Protein AF-A0A7W1CCL3-F1 (afdb_monomer_lite)

Structure (mmCIF, N/CA/C/O backbone):
data_AF-A0A7W1CCL3-F1
#
_entry.id   AF-A0A7W1CCL3-F1
#
loop_
_atom_site.group_PDB
_atom_site.id
_atom_site.type_symbol
_atom_site.label_atom_id
_atom_site.label_alt_id
_atom_site.label_comp_id
_atom_site.label_asym_id
_atom_site.label_entity_id
_atom_site.label_seq_id
_atom_site.pdbx_PDB_ins_code
_atom_site.Cartn_x
_atom_site.Cartn_y
_atom_site.Cartn_z
_atom_site.occupancy
_atom_site.B_iso_or_equiv
_atom_site.auth_seq_id
_atom_site.auth_comp_id
_atom_site.auth_asym_id
_atom_site.auth_atom_id
_atom_site.pdbx_PDB_model_num
ATOM 1 N N . MET A 1 1 ? -63.043 -1.359 -10.881 1.00 37.28 1 MET A N 1
ATOM 2 C CA . MET A 1 1 ? -63.733 -2.474 -10.196 1.00 37.28 1 MET A CA 1
ATOM 3 C C . MET A 1 1 ? -62.749 -3.119 -9.225 1.00 37.28 1 MET A C 1
ATOM 5 O O . MET A 1 1 ? -61.650 -3.437 -9.643 1.00 37.28 1 MET A O 1
ATOM 9 N N . LYS A 1 2 ? -63.152 -3.234 -7.949 1.00 34.62 2 LYS A N 1
ATOM 10 C CA . LYS A 1 2 ? -62.471 -3.857 -6.787 1.00 34.62 2 LYS A CA 1
ATOM 11 C C . LYS A 1 2 ? -61.182 -3.199 -6.246 1.00 34.62 2 LYS A C 1
ATOM 13 O O . LYS A 1 2 ? -60.066 -3.623 -6.506 1.00 34.62 2 LYS A O 1
ATOM 18 N N . ARG A 1 3 ? -61.408 -2.226 -5.349 1.00 31.94 3 ARG A N 1
ATOM 19 C CA . ARG A 1 3 ? -60.549 -1.902 -4.194 1.00 31.94 3 ARG A CA 1
ATOM 20 C C . ARG A 1 3 ? -60.333 -3.168 -3.361 1.00 31.94 3 ARG A C 1
ATOM 22 O O . ARG A 1 3 ? -61.308 -3.721 -2.850 1.00 31.94 3 ARG A O 1
ATOM 29 N N . ILE A 1 4 ? -59.086 -3.581 -3.183 1.00 38.88 4 ILE A N 1
ATOM 30 C CA . ILE A 1 4 ? -58.702 -4.544 -2.151 1.00 38.88 4 ILE A CA 1
ATOM 31 C C . ILE A 1 4 ? -58.443 -3.719 -0.887 1.00 38.88 4 ILE A C 1
ATOM 33 O O . ILE A 1 4 ? -57.576 -2.852 -0.865 1.00 38.88 4 ILE A O 1
ATOM 37 N N . LYS A 1 5 ? -59.293 -3.907 0.128 1.00 38.09 5 LYS A N 1
ATOM 38 C CA . LYS A 1 5 ? -59.116 -3.317 1.458 1.00 38.09 5 LYS A CA 1
ATOM 39 C C . LYS A 1 5 ? -58.066 -4.137 2.193 1.00 38.09 5 LYS A C 1
ATOM 41 O O . LYS A 1 5 ? -58.371 -5.232 2.662 1.00 38.09 5 LYS A O 1
ATOM 46 N N . GLU A 1 6 ? -56.869 -3.594 2.323 1.00 37.44 6 GLU A N 1
ATOM 47 C CA . GLU A 1 6 ? -55.887 -4.100 3.270 1.00 37.44 6 GLU A CA 1
ATOM 48 C C . GLU A 1 6 ? -56.315 -3.643 4.672 1.00 37.44 6 GLU A C 1
ATOM 50 O O . GLU A 1 6 ? -56.421 -2.451 4.965 1.00 37.44 6 GLU A O 1
ATOM 55 N N . LYS A 1 7 ? -56.729 -4.604 5.506 1.00 40.91 7 LYS A N 1
ATOM 56 C CA . LYS A 1 7 ? -57.109 -4.353 6.898 1.00 40.91 7 LYS A CA 1
ATOM 57 C C . LYS A 1 7 ? -55.832 -4.116 7.693 1.00 40.91 7 LYS A C 1
ATOM 59 O O . LYS A 1 7 ? -55.148 -5.064 8.062 1.00 40.91 7 LYS A O 1
ATOM 64 N N . ASP A 1 8 ? -55.585 -2.845 7.967 1.00 45.97 8 ASP A N 1
ATOM 65 C CA . ASP A 1 8 ? -54.625 -2.314 8.927 1.00 45.97 8 ASP A CA 1
ATOM 66 C C . ASP A 1 8 ? -54.863 -2.969 10.310 1.00 45.97 8 ASP A C 1
ATOM 68 O O . ASP A 1 8 ? -55.712 -2.540 11.094 1.00 45.97 8 ASP A O 1
ATOM 72 N N . LYS A 1 9 ? -54.186 -4.090 10.597 1.00 48.09 9 LYS A N 1
ATOM 73 C CA . LYS A 1 9 ? -54.175 -4.721 11.927 1.00 48.09 9 LYS A CA 1
ATOM 74 C C . LYS A 1 9 ? -53.006 -4.152 12.723 1.00 48.09 9 LYS A C 1
ATOM 76 O O . LYS A 1 9 ? -52.019 -4.837 12.975 1.00 48.09 9 LYS A O 1
ATOM 81 N N . ARG A 1 10 ? -53.130 -2.893 13.144 1.00 41.72 10 ARG A N 1
ATOM 82 C CA . ARG A 1 10 ? -52.271 -2.355 14.203 1.00 41.72 10 ARG A CA 1
ATOM 83 C C . ARG A 1 10 ? -52.668 -3.027 15.511 1.00 41.72 10 ARG A C 1
ATOM 85 O O . ARG A 1 10 ? -53.708 -2.719 16.088 1.00 41.72 10 ARG A O 1
ATOM 92 N N . PHE A 1 11 ? -51.854 -3.977 15.956 1.00 42.81 11 PHE A N 1
ATOM 93 C CA . PHE A 1 11 ? -51.881 -4.444 17.335 1.00 42.81 11 PHE A CA 1
ATOM 94 C C . PHE A 1 11 ? -51.421 -3.286 18.226 1.00 42.81 11 PHE A C 1
ATOM 96 O O . PHE A 1 11 ? -50.230 -3.011 18.339 1.00 42.81 11 PHE A O 1
ATOM 103 N N . PHE A 1 12 ? -52.369 -2.584 18.844 1.00 40.19 12 PHE A N 1
ATOM 104 C CA . PHE A 1 12 ? -52.070 -1.721 19.981 1.00 40.19 12 PHE A CA 1
ATOM 105 C C . PHE A 1 12 ? -51.872 -2.616 21.206 1.00 40.19 12 PHE A C 1
ATOM 107 O O . PHE A 1 12 ? -52.828 -2.981 21.886 1.00 40.19 12 PHE A O 1
ATOM 114 N N . LEU A 1 13 ? -50.623 -2.990 21.482 1.00 38.16 13 LEU A N 1
ATOM 115 C CA . LEU A 1 13 ? -50.237 -3.407 22.825 1.00 38.16 13 LEU A CA 1
ATOM 116 C C . LEU A 1 13 ? -50.252 -2.153 23.704 1.00 38.16 13 LEU A C 1
ATOM 118 O O . LEU A 1 13 ? -49.322 -1.350 23.686 1.00 38.16 13 LEU A O 1
ATOM 122 N N . SER A 1 14 ? -51.343 -1.967 24.446 1.00 44.38 14 SER A N 1
ATOM 123 C CA . SER A 1 14 ? -51.370 -1.047 25.580 1.00 44.38 14 SER A CA 1
ATOM 124 C C . SER A 1 14 ? -50.463 -1.630 26.664 1.00 44.38 14 SER A C 1
ATOM 126 O O . SER A 1 14 ? -50.876 -2.454 27.474 1.00 44.38 14 SER A O 1
ATOM 128 N N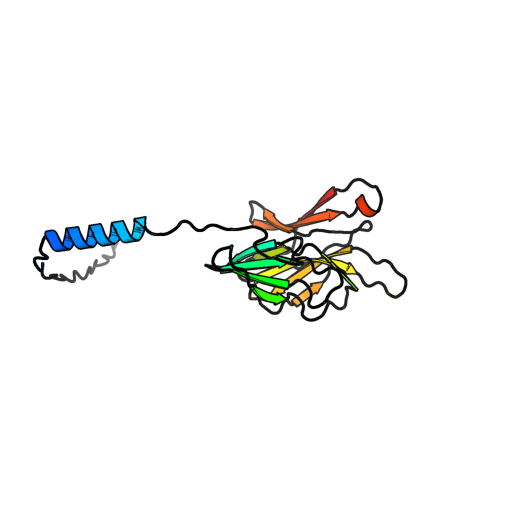 . LEU A 1 15 ? -49.188 -1.248 26.635 1.00 37.66 15 LEU A N 1
ATOM 129 C CA . LEU A 1 15 ? -48.314 -1.380 27.790 1.00 37.66 15 LEU A CA 1
ATOM 130 C C . LEU A 1 15 ? -48.668 -0.232 28.732 1.00 37.66 15 LEU A C 1
ATOM 132 O O . LEU A 1 15 ? -48.187 0.889 28.584 1.00 37.66 15 LEU A O 1
ATOM 136 N N . SER A 1 16 ? -49.549 -0.504 29.690 1.00 41.78 16 SER A N 1
ATOM 137 C CA . SER A 1 16 ? -49.697 0.328 30.879 1.00 41.78 16 SER A CA 1
ATOM 138 C C . SER A 1 16 ? -48.412 0.204 31.698 1.00 41.78 16 SER A C 1
ATOM 140 O O . SER A 1 16 ? -48.292 -0.664 32.561 1.00 41.78 16 SER A O 1
ATOM 142 N N . ILE A 1 17 ? -47.422 1.037 31.371 1.00 46.06 17 ILE A N 1
ATOM 143 C CA . ILE A 1 17 ? -46.217 1.203 32.179 1.00 46.06 17 ILE A CA 1
ATOM 144 C C . ILE A 1 17 ? -46.687 1.809 33.507 1.00 46.06 17 ILE A C 1
ATOM 146 O O . ILE A 1 17 ? -47.291 2.887 33.484 1.00 46.06 17 ILE A O 1
ATOM 150 N N . PRO A 1 18 ? -46.472 1.150 34.658 1.00 41.81 18 PRO A N 1
ATOM 151 C CA . PRO A 1 18 ? -46.771 1.774 35.933 1.00 41.81 18 PRO A CA 1
ATOM 152 C C . PRO A 1 18 ? -45.928 3.044 36.036 1.00 41.81 18 PRO A C 1
ATOM 154 O O . PRO A 1 18 ? -44.699 2.993 35.969 1.00 41.81 18 PRO A O 1
ATOM 157 N N . VAL A 1 19 ? -46.591 4.193 36.181 1.00 53.00 19 VAL A N 1
ATOM 158 C CA . VAL A 1 19 ? -45.934 5.436 36.584 1.00 53.00 19 VAL A CA 1
ATOM 159 C C . VAL A 1 19 ? -45.533 5.233 38.038 1.00 53.00 19 VAL A C 1
ATOM 161 O O . VAL A 1 19 ? -46.283 5.541 38.961 1.00 53.00 19 VAL A O 1
ATOM 164 N N . ILE A 1 20 ? -44.374 4.614 38.245 1.00 58.47 20 ILE A N 1
ATOM 165 C CA . ILE A 1 20 ? -43.735 4.590 39.552 1.00 58.47 20 ILE A CA 1
ATOM 166 C C . ILE A 1 20 ? -43.402 6.058 39.839 1.00 58.47 20 ILE A C 1
ATOM 168 O O . ILE A 1 20 ? -42.717 6.672 39.016 1.00 58.47 20 ILE A O 1
ATOM 172 N N . PRO A 1 21 ? -43.896 6.661 40.933 1.00 51.41 21 PRO A N 1
ATOM 173 C CA . PRO A 1 21 ? -43.522 8.016 41.300 1.00 51.41 21 PRO A CA 1
ATOM 174 C C . PRO A 1 21 ? -42.042 7.993 41.681 1.00 51.41 21 PRO A C 1
ATOM 176 O O . PRO A 1 21 ? -41.667 7.728 42.821 1.00 51.41 21 PRO A O 1
ATOM 179 N N . VAL A 1 22 ? -41.173 8.203 40.696 1.00 58.16 22 VAL A N 1
ATOM 180 C CA . VAL A 1 22 ? -39.753 8.397 40.946 1.00 58.16 22 VAL A CA 1
ATOM 181 C C . VAL A 1 22 ? -39.636 9.809 41.495 1.00 58.16 22 VAL A C 1
ATOM 183 O O . VAL A 1 22 ? -39.987 10.774 40.821 1.00 58.16 22 VAL A O 1
ATOM 186 N N . ASN A 1 23 ? -39.217 9.913 42.753 1.00 59.75 23 ASN A N 1
ATOM 187 C CA . ASN A 1 23 ? -39.057 11.178 43.457 1.00 59.75 23 ASN A CA 1
ATOM 188 C C . ASN A 1 23 ? -38.286 12.166 42.559 1.00 59.75 23 ASN A C 1
ATOM 190 O O . ASN A 1 23 ? -37.207 11.823 42.074 1.00 59.75 23 ASN A O 1
ATOM 194 N N . SER A 1 24 ? -38.831 13.359 42.301 1.00 59.44 24 SER A N 1
ATOM 195 C CA . SER A 1 24 ? -38.296 14.325 41.322 1.00 59.44 24 SER A CA 1
ATOM 196 C C . SER A 1 24 ? -36.817 14.647 41.569 1.00 59.44 24 SER A C 1
ATOM 198 O O . SER A 1 24 ? -36.043 14.853 40.636 1.00 59.44 24 SER A O 1
ATOM 200 N N . SER A 1 25 ? -36.403 14.592 42.835 1.00 63.09 25 SER A N 1
ATOM 201 C CA . SER A 1 25 ? -35.016 14.739 43.273 1.00 63.09 25 SER A CA 1
ATOM 202 C C . SER A 1 25 ? -34.095 13.620 42.770 1.00 63.09 25 SER A C 1
ATOM 204 O O . SER A 1 25 ? -32.957 13.895 42.416 1.00 63.09 25 SER A O 1
ATOM 206 N N . ILE A 1 26 ? -34.564 12.372 42.677 1.00 65.75 26 ILE A N 1
ATOM 207 C CA . ILE A 1 26 ? -33.783 11.236 42.151 1.00 65.75 26 ILE A CA 1
ATOM 208 C C . ILE A 1 26 ? -33.563 11.401 40.644 1.00 65.75 26 ILE A C 1
ATOM 210 O O . ILE A 1 26 ? -32.458 11.174 40.163 1.00 65.75 26 ILE A O 1
ATOM 214 N N . PHE A 1 27 ? -34.575 11.869 39.905 1.00 67.06 27 PHE A N 1
ATOM 215 C CA . PHE A 1 27 ? -34.440 12.161 38.473 1.00 67.06 27 PHE A CA 1
ATOM 216 C C . PHE A 1 27 ? -33.396 13.248 38.206 1.00 67.06 27 PHE A C 1
ATOM 218 O O . PHE A 1 27 ? -32.549 13.083 37.328 1.00 67.06 27 PHE A O 1
ATOM 225 N N . ILE A 1 28 ? -33.427 14.326 38.994 1.00 71.75 28 ILE A N 1
ATOM 226 C CA . ILE A 1 28 ? -32.466 15.430 38.903 1.00 71.75 28 ILE A CA 1
ATOM 227 C C . ILE A 1 28 ? -31.060 14.956 39.286 1.00 71.75 28 ILE A C 1
ATOM 229 O O . ILE A 1 28 ? -30.112 15.258 38.571 1.00 71.75 28 ILE A O 1
ATOM 233 N N . ILE A 1 29 ? -30.913 14.164 40.353 1.00 74.44 29 ILE A N 1
ATOM 234 C CA . ILE A 1 29 ? -29.612 13.622 40.774 1.00 74.44 29 ILE A CA 1
ATOM 235 C C . ILE A 1 29 ? -29.024 12.709 39.695 1.00 74.44 29 ILE A C 1
ATOM 237 O O . ILE A 1 29 ? -27.846 12.844 39.388 1.00 74.44 29 ILE A O 1
ATOM 241 N N . VAL A 1 30 ? -29.826 11.833 39.081 1.00 73.75 30 VAL A N 1
ATOM 242 C CA . VAL A 1 30 ? -29.378 10.950 37.990 1.00 73.75 30 VAL A CA 1
ATOM 243 C C . VAL A 1 30 ? -28.982 11.754 36.748 1.00 73.75 30 VAL A C 1
ATOM 245 O O . VAL A 1 30 ? -27.955 11.461 36.143 1.00 73.75 30 VAL A O 1
ATOM 248 N N . HIS A 1 31 ? -29.734 12.802 36.396 1.00 71.25 31 HIS A N 1
ATOM 249 C CA . HIS A 1 31 ? -29.384 13.686 35.277 1.00 71.25 31 HIS A CA 1
ATOM 250 C C . HIS A 1 31 ? -28.115 14.498 35.554 1.00 71.25 31 HIS A C 1
ATOM 252 O O . HIS A 1 31 ? -27.265 14.605 34.677 1.00 71.25 31 HIS A O 1
ATOM 258 N N . ILE A 1 32 ? -27.943 15.022 36.770 1.00 75.25 32 ILE A N 1
ATOM 259 C CA . ILE A 1 32 ? -26.719 15.720 37.181 1.00 75.25 32 ILE A CA 1
ATOM 260 C C . ILE A 1 32 ? -25.529 14.753 37.178 1.00 75.25 32 ILE A C 1
ATOM 262 O O . ILE A 1 32 ? -24.465 15.113 36.686 1.00 75.25 32 ILE A O 1
ATOM 266 N N . TRP A 1 33 ? -25.703 13.514 37.646 1.00 72.75 33 TRP A N 1
ATOM 267 C CA . TRP A 1 33 ? -24.664 12.481 37.590 1.00 72.75 33 TRP A CA 1
ATOM 268 C C . TRP A 1 33 ? -24.273 12.114 36.153 1.00 72.75 33 TRP A C 1
ATOM 270 O O . TRP A 1 33 ? -23.087 12.018 35.855 1.00 72.75 33 TRP A O 1
ATOM 280 N N . LEU A 1 34 ? -25.245 11.960 35.249 1.00 70.81 34 LEU A N 1
ATOM 281 C CA . LEU A 1 34 ? -24.998 11.716 33.823 1.00 70.81 34 LEU A CA 1
ATOM 282 C C . LEU A 1 34 ? -24.292 12.903 33.151 1.00 70.81 34 LEU A C 1
ATOM 284 O O . LEU A 1 34 ? -23.347 12.698 32.396 1.00 70.81 34 LEU A O 1
ATOM 288 N N . ILE A 1 35 ? -24.686 14.140 33.464 1.00 72.44 35 ILE A N 1
ATOM 289 C CA . ILE A 1 35 ? -24.024 15.353 32.959 1.00 72.44 35 ILE A CA 1
ATOM 290 C C . ILE A 1 35 ? -22.582 15.444 33.484 1.00 72.44 35 ILE A C 1
ATOM 292 O O . ILE A 1 35 ? -21.668 15.718 32.711 1.00 72.44 35 ILE A O 1
ATOM 296 N N . LEU A 1 36 ? -22.344 15.157 34.766 1.00 66.19 36 LEU A N 1
ATOM 297 C CA . LEU A 1 36 ? -21.000 15.149 35.355 1.00 66.19 36 LEU A CA 1
ATOM 298 C C . LEU A 1 36 ? -20.113 14.012 34.817 1.00 66.19 36 LEU A C 1
ATOM 300 O O . LEU A 1 36 ? -18.898 14.188 34.741 1.00 66.19 36 LEU A O 1
ATOM 304 N N . LEU A 1 37 ? -20.697 12.878 34.415 1.00 62.41 37 LEU A N 1
ATOM 305 C CA . LEU A 1 37 ? -20.003 11.797 33.700 1.00 62.41 37 LEU A CA 1
ATOM 306 C C . LEU A 1 37 ? -19.565 12.235 32.295 1.00 62.41 37 LEU A C 1
ATOM 308 O O . LEU A 1 37 ? -18.439 11.960 31.891 1.00 62.41 37 LEU A O 1
ATOM 312 N N . VAL A 1 38 ? -20.421 12.961 31.570 1.00 63.47 38 VAL A N 1
ATOM 313 C CA . VAL A 1 38 ? -20.104 13.481 30.228 1.00 63.47 38 VAL A CA 1
ATOM 314 C C . VAL A 1 38 ? -19.053 14.597 30.286 1.00 63.47 38 VAL A C 1
ATOM 316 O O . VAL A 1 38 ? -18.154 14.631 29.450 1.00 63.47 38 VAL A O 1
ATOM 319 N N . LEU A 1 39 ? -19.102 15.475 31.294 1.00 63.00 39 LEU A N 1
ATOM 320 C CA . LEU A 1 39 ? -18.151 16.587 31.451 1.00 63.00 39 LEU A CA 1
ATOM 321 C C . LEU A 1 39 ? -16.750 16.157 31.927 1.00 63.00 39 LEU A C 1
ATOM 323 O O . LEU A 1 39 ? -15.810 16.935 31.794 1.00 63.00 39 LEU A O 1
ATOM 327 N N . ASN A 1 40 ? -16.594 14.939 32.459 1.00 61.28 40 ASN A N 1
ATOM 328 C CA . ASN A 1 40 ? -15.319 14.397 32.950 1.00 61.28 40 ASN A CA 1
ATOM 329 C C . ASN A 1 40 ? -14.636 13.423 31.979 1.00 61.28 40 ASN A C 1
ATOM 331 O O . ASN A 1 40 ? -13.761 12.669 32.398 1.00 61.28 40 ASN A O 1
ATOM 335 N N . SER A 1 41 ? -15.003 13.406 30.696 1.00 62.72 41 SER A N 1
ATOM 336 C CA . SER A 1 41 ? -14.236 12.643 29.705 1.00 62.72 41 SER A CA 1
ATOM 337 C C . SER A 1 41 ? -12.993 13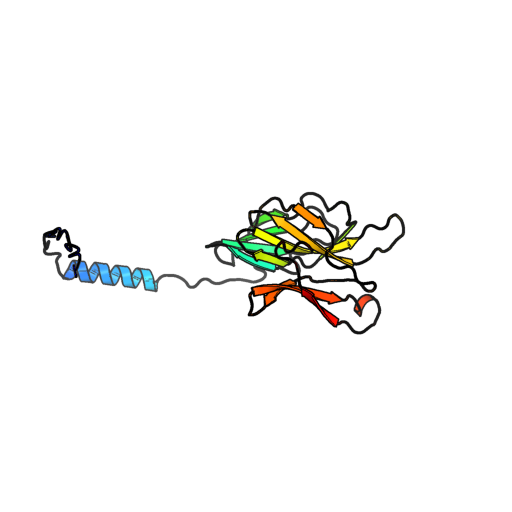.448 29.306 1.00 62.72 41 SER A C 1
ATOM 339 O O . SER A 1 41 ? -13.145 14.439 28.588 1.00 62.72 41 SER A O 1
ATOM 341 N N . PRO A 1 42 ? -11.770 13.100 29.764 1.00 72.06 42 PRO A N 1
ATOM 342 C CA . PRO A 1 42 ? -10.569 13.764 29.276 1.00 72.06 42 PRO A CA 1
ATOM 343 C C . PRO A 1 42 ? -10.502 13.685 27.749 1.00 72.06 42 PRO A C 1
ATOM 345 O O . PRO A 1 42 ? -10.663 12.614 27.163 1.00 72.06 42 PRO A O 1
ATOM 348 N N . ALA A 1 43 ? -10.269 14.833 27.108 1.00 81.06 43 ALA A N 1
ATOM 349 C CA . ALA A 1 43 ? -9.993 14.882 25.681 1.00 81.06 43 ALA A CA 1
ATOM 350 C C . ALA A 1 43 ? -8.769 14.009 25.377 1.00 81.06 43 ALA A C 1
ATOM 352 O O . ALA A 1 43 ? -7.764 14.073 26.089 1.00 81.06 43 ALA A O 1
ATOM 353 N N . GLN A 1 44 ? -8.853 13.192 24.329 1.00 88.12 44 GLN A N 1
ATOM 354 C CA . GLN A 1 44 ? -7.732 12.363 23.920 1.00 88.12 44 GLN A CA 1
ATOM 355 C C . GLN A 1 44 ? -6.581 13.251 23.427 1.00 88.12 44 GLN A C 1
ATOM 357 O O . GLN A 1 44 ? -6.763 14.088 22.543 1.00 88.12 44 GLN A O 1
ATOM 362 N N . THR A 1 45 ? -5.395 13.066 24.001 1.00 94.56 45 THR A N 1
ATOM 363 C CA . THR A 1 45 ? -4.162 13.760 23.611 1.00 94.56 45 THR A CA 1
ATOM 364 C C . THR A 1 45 ? -3.144 12.762 23.059 1.00 94.56 45 THR A C 1
ATOM 366 O O . THR A 1 45 ? -3.281 11.553 23.248 1.00 94.56 45 THR A O 1
ATOM 369 N N . TYR A 1 46 ? -2.130 13.256 22.348 1.00 95.75 46 TYR A N 1
ATOM 370 C CA . TYR A 1 46 ? -1.090 12.430 21.733 1.00 95.75 46 TYR A CA 1
ATOM 371 C C . TYR A 1 46 ? 0.280 13.107 21.806 1.00 95.75 46 TYR A C 1
ATOM 373 O O . TYR A 1 46 ? 0.374 14.328 21.936 1.00 95.75 46 TYR A O 1
ATOM 381 N N . THR A 1 47 ? 1.337 12.307 21.665 1.00 96.50 47 THR A N 1
ATOM 382 C CA . THR A 1 47 ? 2.723 12.775 21.546 1.00 96.50 47 THR A CA 1
ATOM 383 C C . THR A 1 47 ? 3.367 12.080 20.358 1.00 96.50 47 THR A C 1
ATOM 385 O O . THR A 1 47 ? 3.276 10.862 20.235 1.00 96.50 47 THR A O 1
ATOM 388 N N . ASN A 1 48 ? 4.017 12.849 19.483 1.00 96.75 48 ASN A N 1
ATOM 389 C CA . ASN A 1 48 ? 4.714 12.298 18.325 1.00 96.75 48 ASN A CA 1
ATOM 390 C C . ASN A 1 48 ? 6.158 11.865 18.646 1.00 96.75 48 ASN A C 1
ATOM 392 O O . ASN A 1 48 ? 6.805 12.503 19.481 1.00 96.75 48 ASN A O 1
ATOM 396 N N . PRO A 1 49 ? 6.685 10.855 17.923 1.00 96.69 49 PRO A N 1
ATOM 397 C CA . PRO A 1 49 ? 5.966 10.020 16.949 1.00 96.69 49 PRO A CA 1
ATOM 398 C C . PRO A 1 49 ? 5.020 9.014 17.635 1.00 96.69 49 PRO A C 1
ATOM 400 O O . PRO A 1 49 ? 5.414 8.358 18.595 1.00 96.69 49 PRO A O 1
ATOM 403 N N . VAL A 1 50 ? 3.783 8.876 17.131 1.00 97.31 50 VAL A N 1
ATOM 404 C CA . VAL A 1 50 ? 2.783 7.922 17.676 1.00 97.31 50 VAL A CA 1
ATOM 405 C C . VAL A 1 50 ? 3.102 6.457 17.353 1.00 97.31 50 VAL A C 1
ATOM 407 O O . VAL A 1 50 ? 2.676 5.552 18.066 1.00 97.31 50 VAL A O 1
ATOM 410 N N . ILE A 1 51 ? 3.895 6.221 16.307 1.00 97.31 51 ILE A N 1
ATOM 411 C CA . ILE A 1 51 ? 4.535 4.937 16.012 1.00 97.31 51 ILE A CA 1
ATOM 412 C C . ILE A 1 51 ? 6.040 5.198 16.022 1.00 97.31 51 ILE A C 1
ATOM 414 O O . ILE A 1 51 ? 6.567 5.856 15.129 1.00 97.31 51 ILE A O 1
ATOM 418 N N . ALA A 1 52 ? 6.728 4.753 17.071 1.00 92.94 52 ALA A N 1
ATOM 419 C CA . ALA A 1 52 ? 8.169 4.943 17.201 1.00 92.94 52 ALA A CA 1
ATOM 420 C C . ALA A 1 52 ? 8.959 3.894 16.396 1.00 92.94 52 ALA A C 1
ATOM 422 O O . ALA A 1 52 ? 8.502 2.767 16.214 1.00 92.94 52 ALA A O 1
ATOM 423 N N . GLY A 1 53 ? 10.185 4.245 15.995 1.00 91.19 53 GLY A N 1
ATOM 424 C CA . GLY A 1 53 ? 11.087 3.360 15.251 1.00 91.19 53 GLY A CA 1
ATOM 425 C C . GLY A 1 53 ? 11.019 3.560 13.736 1.00 91.19 53 GLY A C 1
ATOM 426 O O . GLY A 1 53 ? 10.689 4.646 13.263 1.00 91.19 53 GLY A O 1
ATOM 427 N N . ASP A 1 54 ? 11.381 2.518 12.987 1.00 92.75 54 ASP A N 1
ATOM 428 C CA . ASP A 1 54 ? 11.392 2.520 11.521 1.00 92.75 54 ASP A CA 1
ATOM 429 C C . ASP A 1 54 ? 9.982 2.233 10.980 1.00 92.75 54 ASP A C 1
ATOM 431 O O . ASP A 1 54 ? 9.593 1.082 10.779 1.00 92.75 54 ASP A O 1
ATOM 435 N N . PHE A 1 55 ? 9.188 3.298 10.824 1.00 96.81 55 PHE A N 1
ATOM 436 C CA . PHE A 1 55 ? 7.844 3.252 10.236 1.00 96.81 55 PHE A CA 1
ATOM 437 C C . PHE A 1 55 ? 7.636 4.388 9.205 1.00 96.81 55 PHE A C 1
ATOM 439 O O . PHE A 1 55 ? 6.797 5.269 9.415 1.00 96.81 55 PHE A O 1
ATOM 446 N N . PRO A 1 56 ? 8.442 4.441 8.124 1.00 97.44 56 PRO A N 1
ATOM 447 C CA . PRO A 1 56 ? 8.339 5.489 7.116 1.00 97.44 56 PRO A CA 1
ATOM 448 C C . PRO A 1 56 ? 7.166 5.258 6.162 1.00 97.44 56 PRO A C 1
ATOM 450 O O . PRO A 1 56 ? 6.727 4.127 5.956 1.00 97.44 56 PRO A O 1
ATOM 453 N N . ASP A 1 57 ? 6.695 6.344 5.554 1.00 97.94 57 ASP A N 1
ATOM 454 C CA . ASP A 1 57 ? 5.592 6.349 4.586 1.00 97.94 57 ASP A CA 1
ATOM 455 C C . ASP A 1 57 ? 4.326 5.635 5.109 1.00 97.94 57 ASP A C 1
ATOM 457 O O . ASP A 1 57 ? 3.846 4.693 4.476 1.00 97.94 57 ASP A O 1
ATOM 461 N N . PRO A 1 58 ? 3.796 6.023 6.291 1.00 97.56 58 PRO A N 1
ATOM 462 C CA . PRO A 1 58 ? 2.628 5.364 6.854 1.00 97.56 58 PRO A CA 1
ATOM 463 C C . PRO A 1 58 ? 1.386 5.616 5.991 1.00 97.56 58 PRO A C 1
ATOM 465 O O . PRO A 1 58 ? 0.904 6.746 5.913 1.00 97.56 58 PRO A O 1
ATOM 468 N N . SER A 1 59 ? 0.816 4.554 5.427 1.00 98.44 59 SER A N 1
ATOM 469 C CA . SER A 1 59 ? -0.554 4.562 4.908 1.00 98.44 59 SER A CA 1
ATOM 470 C C . SER A 1 59 ? -1.500 4.033 5.975 1.00 98.44 59 SER A C 1
ATOM 472 O O . SER A 1 59 ? -1.192 3.036 6.627 1.00 98.44 59 SER A O 1
ATOM 474 N N . VAL A 1 60 ? -2.626 4.718 6.192 1.00 98.38 60 VAL A N 1
ATOM 475 C CA . VAL A 1 60 ? -3.558 4.459 7.298 1.00 98.38 60 VAL A CA 1
ATOM 476 C C . VAL A 1 60 ? -4.984 4.343 6.775 1.00 98.38 60 VAL A C 1
ATOM 478 O O . VAL A 1 60 ? -5.461 5.224 6.067 1.00 98.38 60 VAL A O 1
ATOM 481 N N . ILE A 1 61 ? -5.704 3.313 7.219 1.00 98.31 61 ILE A N 1
ATOM 482 C CA . ILE A 1 61 ? -7.126 3.117 6.932 1.00 98.31 61 ILE A CA 1
ATOM 483 C C . ILE A 1 61 ? -7.923 2.867 8.211 1.00 98.31 61 ILE A C 1
ATOM 485 O O . ILE A 1 61 ? -7.420 2.304 9.185 1.00 98.31 61 ILE A O 1
ATOM 489 N N . ARG A 1 62 ? -9.198 3.261 8.201 1.00 98.25 62 ARG A N 1
ATOM 490 C CA . ARG A 1 62 ? -10.169 2.920 9.243 1.00 98.25 62 ARG A CA 1
ATOM 491 C C . ARG A 1 62 ? -11.045 1.755 8.787 1.00 98.25 62 ARG A C 1
ATOM 493 O O . ARG A 1 62 ? -11.629 1.809 7.711 1.00 98.25 62 ARG A O 1
ATOM 500 N N . VAL A 1 63 ? -11.200 0.746 9.639 1.00 98.00 63 VAL A N 1
ATOM 501 C CA . VAL A 1 63 ? -12.049 -0.430 9.416 1.00 98.00 63 VAL A CA 1
ATOM 502 C C . VAL A 1 63 ? -12.978 -0.588 10.615 1.00 98.00 63 VAL A C 1
ATOM 504 O O . VAL A 1 63 ? -12.584 -1.074 11.672 1.00 98.00 63 VAL A O 1
ATOM 507 N N . GLY A 1 64 ? -14.224 -0.135 10.473 1.00 97.00 64 GLY A N 1
ATOM 508 C CA . GLY A 1 64 ? -15.163 -0.075 11.596 1.00 97.00 64 GLY A CA 1
ATOM 509 C C . GLY A 1 64 ? -14.701 0.909 12.681 1.00 97.00 64 GLY A C 1
ATOM 510 O O . GLY A 1 64 ? -14.619 2.118 12.443 1.00 97.00 64 GLY A O 1
ATOM 511 N N . GLU A 1 65 ? -14.428 0.402 13.882 1.00 97.75 65 GLU A N 1
ATOM 512 C CA . GLU A 1 65 ? -13.908 1.183 15.020 1.00 97.75 65 GLU A CA 1
ATOM 513 C C . GLU A 1 65 ? -12.378 1.133 15.137 1.00 97.75 65 GLU A C 1
ATOM 515 O O . GLU A 1 65 ? -11.797 1.827 15.968 1.00 97.75 65 GLU A O 1
ATOM 520 N N . ASP A 1 66 ? -11.730 0.331 14.299 1.00 98.56 66 ASP A N 1
ATOM 521 C CA . ASP A 1 66 ? -10.300 0.079 14.335 1.00 98.56 66 ASP A CA 1
ATOM 522 C C . ASP A 1 66 ? -9.575 0.842 13.217 1.00 98.56 66 ASP A C 1
ATOM 524 O O . ASP A 1 66 ? -10.150 1.187 12.182 1.00 98.56 66 ASP A O 1
ATOM 528 N N . TYR A 1 67 ? -8.285 1.083 13.419 1.00 98.75 67 TYR A N 1
ATOM 529 C CA . TYR A 1 67 ? -7.376 1.706 12.466 1.00 98.75 67 TYR A CA 1
ATOM 530 C C . TYR A 1 67 ? -6.208 0.774 12.196 1.00 98.75 67 TYR A C 1
ATOM 532 O O . TYR A 1 67 ? -5.667 0.156 13.115 1.00 98.75 67 TYR A O 1
ATOM 540 N N . TYR A 1 68 ? -5.798 0.706 10.938 1.00 98.75 68 TYR A N 1
ATOM 541 C CA . TYR A 1 68 ? -4.663 -0.085 10.492 1.00 98.75 68 TYR A CA 1
ATOM 542 C C . TYR A 1 68 ? -3.710 0.807 9.724 1.00 98.75 68 TYR A C 1
ATOM 544 O O . TYR A 1 68 ? -4.152 1.666 8.966 1.00 98.75 68 TYR A O 1
ATOM 552 N N . ALA A 1 69 ? -2.415 0.602 9.924 1.00 98.50 69 ALA A N 1
ATOM 553 C CA . ALA A 1 69 ? -1.382 1.321 9.205 1.00 98.50 69 ALA A CA 1
ATOM 554 C C . ALA A 1 69 ? -0.344 0.359 8.642 1.00 98.50 69 ALA A C 1
ATOM 556 O O . ALA A 1 69 ? -0.044 -0.660 9.262 1.00 98.50 69 ALA A O 1
ATOM 557 N N . THR A 1 70 ? 0.244 0.695 7.504 1.00 98.19 70 THR A N 1
ATOM 558 C CA . THR A 1 70 ? 1.392 -0.023 6.956 1.00 98.19 70 THR A CA 1
ATOM 559 C C . THR A 1 70 ? 2.455 0.946 6.465 1.00 98.19 70 THR A C 1
ATOM 561 O O . THR A 1 70 ? 2.153 2.105 6.205 1.00 98.19 70 THR A O 1
ATOM 564 N N . ALA A 1 71 ? 3.704 0.493 6.417 1.00 98.12 71 ALA A N 1
ATOM 565 C CA . ALA A 1 71 ? 4.863 1.348 6.202 1.00 98.12 71 ALA A CA 1
ATOM 566 C C . ALA A 1 71 ? 5.938 0.654 5.374 1.00 98.12 71 ALA A C 1
ATOM 568 O O . ALA A 1 71 ? 6.027 -0.577 5.344 1.00 98.12 71 ALA A O 1
ATOM 569 N N . THR A 1 72 ? 6.785 1.467 4.748 1.00 98.44 72 THR A N 1
ATOM 570 C CA . THR A 1 72 ? 7.983 1.056 4.011 1.00 98.44 72 THR A CA 1
ATOM 571 C C . THR A 1 72 ? 8.843 0.075 4.819 1.00 98.44 72 THR A C 1
ATOM 573 O O . THR A 1 72 ? 8.997 0.198 6.031 1.00 98.44 72 THR A O 1
ATOM 576 N N . SER A 1 73 ? 9.434 -0.919 4.145 1.00 96.50 73 SER A N 1
ATOM 577 C CA . SER A 1 73 ? 10.395 -1.865 4.755 1.00 96.50 73 SER A CA 1
ATOM 578 C C . SER A 1 73 ? 11.745 -1.919 4.039 1.00 96.50 73 SER A C 1
ATOM 580 O O . SER A 1 73 ? 12.701 -2.513 4.541 1.00 96.50 73 SER A O 1
ATOM 582 N N . GLY A 1 74 ? 11.846 -1.318 2.850 1.00 94.38 74 GLY A N 1
ATOM 583 C CA . GLY A 1 74 ? 13.081 -1.270 2.077 1.00 94.38 74 GLY A CA 1
ATOM 584 C C . GLY A 1 74 ? 13.561 -2.666 1.675 1.00 94.38 74 GLY A C 1
ATOM 585 O O . GLY A 1 74 ? 12.956 -3.314 0.824 1.00 94.38 74 GLY A O 1
ATOM 586 N N . GLY A 1 75 ? 14.676 -3.119 2.252 1.00 89.56 75 GLY A N 1
ATOM 587 C CA . GLY A 1 75 ? 15.259 -4.444 1.997 1.00 89.56 75 GLY A CA 1
ATOM 588 C C . GLY A 1 75 ? 15.005 -5.483 3.094 1.00 89.56 75 GLY A C 1
ATOM 589 O O . GLY A 1 75 ? 15.477 -6.614 2.970 1.00 89.56 75 GLY A O 1
ATOM 590 N N . TRP A 1 76 ? 14.308 -5.114 4.171 1.00 86.50 76 TRP A N 1
ATOM 591 C CA . TRP A 1 76 ? 14.143 -5.957 5.353 1.00 86.50 76 TRP A CA 1
ATOM 592 C C . TRP A 1 76 ? 12.902 -6.849 5.264 1.00 86.50 76 TRP A C 1
ATOM 594 O O . TRP A 1 76 ? 11.935 -6.547 4.568 1.00 86.50 76 TRP A O 1
ATOM 604 N N . SER A 1 77 ? 12.954 -7.975 5.974 1.00 87.00 77 SER A N 1
ATOM 605 C CA . SER A 1 77 ? 11.851 -8.927 6.116 1.00 87.00 77 SER A CA 1
ATOM 606 C C . SER A 1 77 ? 11.510 -9.072 7.604 1.00 87.00 77 SER A C 1
ATOM 608 O O . SER A 1 77 ? 12.443 -9.104 8.411 1.00 87.00 77 SER A O 1
ATOM 610 N N . PRO A 1 78 ? 10.233 -9.248 7.991 1.00 91.50 78 PRO A N 1
ATOM 611 C CA . PRO A 1 78 ? 9.040 -9.308 7.137 1.00 91.50 78 PRO A CA 1
ATOM 612 C C . PRO A 1 78 ? 8.727 -7.975 6.436 1.00 91.50 78 PRO A C 1
ATOM 614 O O . PRO A 1 78 ? 9.157 -6.920 6.888 1.00 91.50 78 PRO A O 1
ATOM 617 N N . VAL A 1 79 ? 8.039 -8.042 5.293 1.00 96.19 79 VAL A N 1
ATOM 618 C CA . VAL A 1 79 ? 7.842 -6.903 4.383 1.00 96.19 79 VAL A CA 1
ATOM 619 C C . VAL A 1 79 ? 6.504 -6.219 4.654 1.00 96.19 79 VAL A C 1
ATOM 621 O O . VAL A 1 79 ? 5.466 -6.883 4.705 1.00 96.19 79 VAL A O 1
ATOM 624 N N . PHE A 1 80 ? 6.558 -4.893 4.760 1.00 97.69 80 PHE A N 1
ATOM 625 C CA . PHE A 1 80 ? 5.476 -3.969 5.089 1.00 97.69 80 PHE A CA 1
ATOM 626 C C . PHE A 1 80 ? 4.789 -4.337 6.402 1.00 97.69 80 PHE A C 1
ATOM 628 O O . PHE A 1 80 ? 3.785 -5.049 6.423 1.00 97.69 80 PHE A O 1
ATOM 635 N N . SER A 1 81 ? 5.345 -3.875 7.522 1.00 96.56 81 SER A N 1
ATOM 636 C CA . SER A 1 81 ? 4.734 -4.044 8.846 1.00 96.56 81 SER A CA 1
ATOM 637 C C . SER A 1 81 ? 3.296 -3.521 8.853 1.00 96.56 81 SER A C 1
ATOM 639 O O . SER A 1 81 ? 3.001 -2.513 8.215 1.00 96.56 81 SER A O 1
ATOM 641 N N . ILE A 1 82 ? 2.410 -4.192 9.588 1.00 98.06 82 ILE A N 1
ATOM 642 C CA . ILE A 1 82 ? 1.024 -3.767 9.805 1.00 98.06 82 ILE A CA 1
ATOM 643 C C . ILE A 1 82 ? 0.879 -3.391 11.276 1.00 98.06 82 ILE A C 1
ATOM 645 O O . ILE A 1 82 ? 1.092 -4.225 12.159 1.00 98.06 82 ILE A O 1
ATOM 649 N N . ALA A 1 83 ? 0.526 -2.137 11.534 1.00 98.31 83 ALA A N 1
ATOM 650 C CA . ALA A 1 83 ? 0.184 -1.617 12.846 1.00 98.31 83 ALA A CA 1
ATOM 651 C C . ALA A 1 83 ? -1.337 -1.507 13.001 1.00 98.31 83 ALA A C 1
ATOM 653 O O . ALA A 1 83 ? -2.052 -1.265 12.033 1.00 98.31 83 ALA A O 1
ATOM 654 N N . HIS A 1 84 ? -1.828 -1.654 14.226 1.00 98.69 84 HIS A N 1
ATOM 655 C CA . HIS A 1 84 ? -3.236 -1.532 14.590 1.00 98.69 84 HIS A CA 1
ATOM 656 C C . HIS A 1 84 ? -3.403 -0.565 15.760 1.00 98.69 84 HIS A C 1
ATOM 658 O O . HIS A 1 84 ? -2.571 -0.540 16.672 1.00 98.69 84 HIS A O 1
ATOM 664 N N . SER A 1 85 ? -4.481 0.211 15.737 1.00 98.62 85 SER A N 1
ATOM 665 C CA . SER A 1 85 ? -4.893 1.101 16.817 1.00 98.62 85 SER A CA 1
ATOM 666 C C . SER A 1 85 ? -6.415 1.190 16.892 1.00 98.62 85 SER A C 1
ATOM 668 O O . SER A 1 85 ? -7.112 0.986 15.906 1.00 98.62 85 SER A O 1
ATOM 670 N N . LYS A 1 86 ? -6.943 1.537 18.066 1.00 98.25 86 LYS A N 1
ATOM 671 C CA . LYS A 1 86 ? -8.364 1.885 18.255 1.00 98.25 86 LYS A CA 1
ATOM 672 C C . LYS A 1 86 ? -8.599 3.383 18.387 1.00 98.25 86 LYS A C 1
ATOM 674 O O . LYS A 1 86 ? -9.737 3.835 18.427 1.00 98.25 86 LYS A O 1
ATOM 679 N N . ASP A 1 87 ? -7.521 4.142 18.518 1.00 97.19 87 ASP A N 1
ATOM 680 C CA . ASP A 1 87 ? -7.576 5.500 19.035 1.00 97.19 87 ASP A CA 1
ATOM 681 C C . ASP A 1 87 ? -6.596 6.444 18.314 1.00 97.19 87 ASP A C 1
ATOM 683 O O . ASP A 1 87 ? -6.500 7.607 18.679 1.00 97.19 87 ASP A O 1
ATOM 687 N N . LEU A 1 88 ? -5.886 5.966 17.281 1.00 97.81 88 LEU A N 1
ATOM 688 C CA . LEU A 1 88 ? -4.855 6.684 16.514 1.00 97.81 88 LEU A CA 1
ATOM 689 C C . LEU A 1 88 ? -3.621 7.125 17.322 1.00 97.81 88 LEU A C 1
ATOM 691 O O . LEU A 1 88 ? -2.712 7.735 16.757 1.00 97.81 88 LEU A O 1
ATOM 695 N N . VAL A 1 89 ? -3.542 6.790 18.611 1.00 97.69 89 VAL A N 1
ATOM 696 C CA . VAL A 1 89 ? -2.461 7.211 19.516 1.00 97.69 89 VAL A CA 1
ATOM 697 C C . VAL A 1 89 ? -1.637 6.019 19.973 1.00 97.69 89 VAL A C 1
ATOM 699 O O . VAL A 1 89 ? -0.412 6.053 19.916 1.00 97.69 89 VAL A O 1
ATOM 702 N N . ASN A 1 90 ? -2.301 4.948 20.395 1.00 97.50 90 ASN A N 1
ATOM 703 C CA . ASN A 1 90 ? -1.675 3.721 20.851 1.00 97.50 90 ASN A CA 1
ATOM 704 C C . ASN A 1 90 ? -1.678 2.703 19.714 1.00 97.50 90 ASN A C 1
ATOM 706 O O . ASN A 1 90 ? -2.725 2.148 19.368 1.00 97.50 90 ASN A O 1
ATOM 710 N N . TRP A 1 91 ? -0.500 2.448 19.152 1.00 98.50 91 TRP A N 1
ATOM 711 C CA . TRP A 1 91 ? -0.316 1.538 18.026 1.00 98.50 91 TRP A CA 1
ATOM 712 C C . TRP A 1 91 ? 0.447 0.279 18.434 1.00 98.50 91 TRP A C 1
ATOM 714 O O . TRP A 1 91 ? 1.373 0.325 19.244 1.00 98.50 91 TRP A O 1
ATOM 724 N N . LYS A 1 92 ? 0.074 -0.861 17.849 1.00 98.00 92 LYS A N 1
ATOM 725 C CA . LYS A 1 92 ? 0.779 -2.139 18.010 1.00 98.00 92 LYS A CA 1
ATOM 726 C C . LYS A 1 92 ? 1.042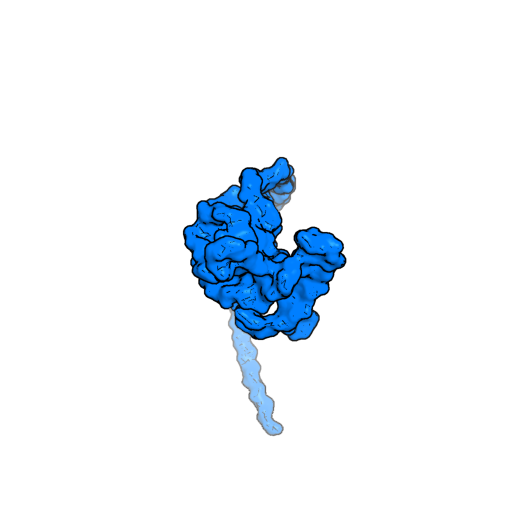 -2.766 16.655 1.00 98.00 92 LYS A C 1
ATOM 728 O O . LYS A 1 92 ? 0.130 -2.835 15.841 1.00 98.00 92 LYS A O 1
ATOM 733 N N . ILE A 1 93 ? 2.252 -3.277 16.437 1.00 97.06 93 ILE A N 1
ATOM 734 C CA . ILE A 1 93 ? 2.535 -4.110 15.264 1.00 97.06 93 ILE A CA 1
ATOM 735 C C . ILE A 1 93 ? 1.815 -5.449 15.440 1.00 97.06 93 ILE A C 1
ATOM 737 O O . ILE A 1 93 ? 2.052 -6.158 16.417 1.00 97.06 93 ILE A O 1
ATOM 741 N N . VAL A 1 94 ? 0.921 -5.771 14.508 1.00 97.19 94 VAL A N 1
ATOM 742 C CA . VAL A 1 94 ? 0.075 -6.977 14.525 1.00 97.19 94 VAL A CA 1
ATOM 743 C C . VAL A 1 94 ? 0.451 -7.986 13.444 1.00 97.19 94 VAL A C 1
ATOM 745 O O . VAL A 1 94 ? 0.010 -9.131 13.495 1.00 97.19 94 VAL A O 1
ATOM 748 N N . GLY A 1 95 ? 1.297 -7.599 12.490 1.00 95.62 95 GLY A N 1
ATOM 749 C CA . GLY A 1 95 ? 1.743 -8.489 11.428 1.00 95.62 95 GLY A CA 1
ATOM 750 C C . GLY A 1 95 ? 2.527 -7.761 10.348 1.00 95.62 95 GLY A C 1
ATOM 751 O O . GLY A 1 95 ? 3.145 -6.726 10.594 1.00 95.62 95 GLY A O 1
ATOM 752 N N . SER A 1 96 ? 2.492 -8.320 9.145 1.00 96.88 96 SER A N 1
ATOM 753 C CA . SER A 1 96 ? 3.140 -7.782 7.950 1.00 96.88 96 SER A CA 1
ATOM 754 C C . SER A 1 96 ? 2.378 -8.216 6.707 1.00 96.88 96 SER A C 1
ATOM 756 O O . SER A 1 96 ? 1.866 -9.338 6.696 1.00 96.88 96 SER A O 1
ATOM 758 N N . VAL A 1 97 ? 2.393 -7.412 5.646 1.00 97.69 97 VAL A N 1
ATOM 759 C CA . VAL A 1 97 ? 1.765 -7.755 4.361 1.00 97.69 97 VAL A CA 1
ATOM 760 C C . VAL A 1 97 ? 2.378 -9.030 3.788 1.00 97.69 97 VAL A C 1
ATOM 762 O O . VAL A 1 97 ? 1.649 -9.949 3.416 1.00 97.69 97 VAL A O 1
ATOM 765 N N . PHE A 1 98 ? 3.714 -9.133 3.779 1.00 96.81 98 PHE A N 1
ATOM 766 C CA . PHE A 1 98 ? 4.393 -10.340 3.317 1.00 96.81 98 PHE A CA 1
ATOM 767 C C . PHE A 1 98 ? 5.386 -10.894 4.346 1.00 96.81 98 PHE A C 1
ATOM 769 O O . PHE A 1 98 ? 6.466 -10.330 4.545 1.00 96.81 98 PHE A O 1
ATOM 776 N N . PRO A 1 99 ? 5.115 -12.085 4.912 1.00 93.12 99 PRO A N 1
ATOM 777 C CA . PRO A 1 99 ? 6.102 -12.815 5.709 1.00 93.12 99 PRO A CA 1
ATOM 778 C C . PRO A 1 99 ? 7.346 -13.221 4.901 1.00 93.12 99 PRO A C 1
ATOM 780 O O . PRO A 1 99 ? 8.421 -13.429 5.460 1.00 93.12 99 PRO A O 1
ATOM 783 N N . LYS A 1 100 ? 7.194 -13.370 3.579 1.00 92.88 100 LYS A N 1
ATOM 784 C CA . LYS A 1 100 ? 8.269 -13.633 2.618 1.00 92.88 100 LYS A CA 1
ATOM 785 C C . LYS A 1 100 ? 8.085 -12.728 1.415 1.00 92.88 100 LYS A C 1
ATOM 787 O O . LYS A 1 100 ? 6.976 -12.638 0.898 1.00 92.88 100 LYS A O 1
ATOM 792 N N . LYS A 1 101 ? 9.172 -12.127 0.933 1.00 94.44 101 LYS A N 1
ATOM 793 C CA . LYS A 1 101 ? 9.122 -11.247 -0.236 1.00 94.44 101 LYS A CA 1
ATOM 794 C C . LYS A 1 101 ? 8.503 -11.941 -1.470 1.00 94.44 101 LYS A C 1
ATOM 796 O O . LYS A 1 101 ? 8.774 -13.129 -1.681 1.00 94.44 101 LYS A O 1
ATOM 801 N N . PRO A 1 102 ? 7.752 -11.213 -2.315 1.00 95.94 102 PRO A N 1
ATOM 802 C CA . PRO A 1 102 ? 7.282 -11.714 -3.604 1.00 95.94 102 PRO A CA 1
ATOM 803 C C . PRO A 1 102 ? 8.417 -12.256 -4.483 1.00 95.94 102 PRO A C 1
ATOM 805 O O . PRO A 1 102 ? 9.528 -11.722 -4.488 1.00 95.94 102 PRO A O 1
ATOM 808 N N . ALA A 1 103 ? 8.144 -13.312 -5.256 1.00 96.00 103 ALA A N 1
ATOM 809 C CA . ALA A 1 103 ? 9.163 -13.988 -6.066 1.00 96.00 103 ALA A CA 1
ATOM 810 C C . ALA A 1 103 ? 9.716 -13.112 -7.204 1.00 96.00 103 ALA A C 1
ATOM 812 O O . ALA A 1 103 ? 10.880 -13.250 -7.569 1.00 96.00 103 ALA A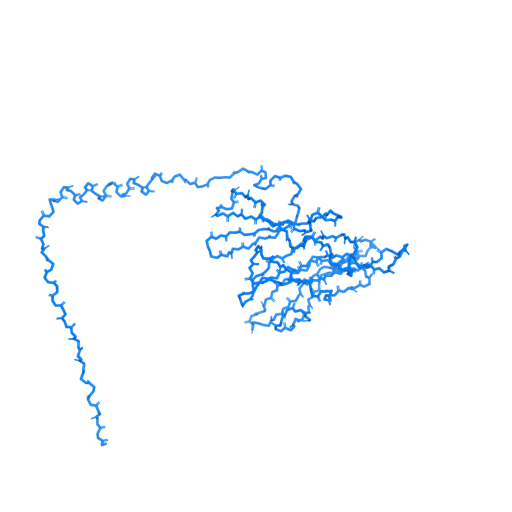 O 1
ATOM 813 N N . TRP A 1 104 ? 8.897 -12.205 -7.743 1.00 97.06 104 TRP A N 1
ATOM 814 C CA . TRP A 1 104 ? 9.273 -11.306 -8.837 1.00 97.06 104 TRP A CA 1
ATOM 815 C C . TRP A 1 104 ? 10.118 -10.105 -8.379 1.00 97.06 104 TRP A C 1
ATOM 817 O O . TRP A 1 104 ? 10.710 -9.422 -9.216 1.00 97.06 104 TRP A O 1
ATOM 827 N N . ALA A 1 105 ? 10.161 -9.829 -7.071 1.00 96.81 105 ALA A N 1
ATOM 828 C CA . ALA A 1 105 ? 10.782 -8.643 -6.494 1.00 96.81 105 ALA A CA 1
ATOM 829 C C . ALA A 1 105 ? 12.045 -8.995 -5.700 1.00 96.81 105 ALA A C 1
ATOM 831 O O . ALA A 1 105 ? 12.106 -10.010 -4.998 1.00 96.81 105 ALA A O 1
ATOM 832 N N . LYS A 1 106 ? 13.060 -8.130 -5.754 1.00 95.25 106 LYS A N 1
ATOM 833 C CA . LYS A 1 106 ? 14.321 -8.319 -5.014 1.00 95.25 106 LYS A CA 1
ATOM 834 C C . LYS A 1 106 ? 14.509 -7.398 -3.807 1.00 95.25 106 LYS A C 1
ATOM 836 O O . LYS A 1 106 ? 15.381 -7.689 -2.997 1.00 95.25 106 LYS A O 1
ATOM 841 N N . GLY A 1 107 ? 13.709 -6.343 -3.666 1.00 96.25 107 GLY A N 1
ATOM 842 C CA . GLY A 1 107 ? 13.824 -5.371 -2.577 1.00 96.25 107 GLY A CA 1
ATOM 843 C C . GLY A 1 107 ? 13.123 -4.058 -2.907 1.00 96.25 107 GLY A C 1
ATOM 844 O O . GLY A 1 107 ? 12.277 -4.025 -3.802 1.00 96.25 107 GLY A O 1
ATOM 845 N N . ASP A 1 108 ? 13.523 -2.995 -2.206 1.00 97.06 108 ASP A N 1
ATOM 846 C CA . ASP A 1 108 ? 12.983 -1.636 -2.355 1.00 97.06 108 ASP A CA 1
ATOM 847 C C . ASP A 1 108 ? 11.465 -1.596 -2.159 1.00 97.06 108 ASP A C 1
ATOM 849 O O . ASP A 1 108 ? 10.723 -1.012 -2.943 1.00 97.06 108 ASP A O 1
ATOM 853 N N . PHE A 1 109 ? 11.019 -2.291 -1.112 1.00 98.25 109 PHE A N 1
ATOM 854 C CA . PHE A 1 109 ? 9.636 -2.331 -0.671 1.00 98.25 109 PHE A CA 1
ATOM 855 C C . PHE A 1 109 ? 9.273 -0.987 -0.042 1.00 98.25 109 PHE A C 1
ATOM 857 O O . PHE A 1 109 ? 9.512 -0.775 1.154 1.00 98.25 109 PHE A O 1
ATOM 864 N N . TRP A 1 110 ? 8.745 -0.080 -0.864 1.00 98.56 110 TRP A N 1
ATOM 865 C CA . TRP A 1 110 ? 8.513 1.326 -0.525 1.00 98.56 110 TRP A CA 1
ATOM 866 C C . TRP A 1 110 ? 7.042 1.731 -0.641 1.00 98.56 110 TRP A C 1
ATOM 868 O O . TRP A 1 110 ? 6.304 1.172 -1.458 1.00 98.56 110 TRP A O 1
ATOM 878 N N . ALA A 1 111 ? 6.679 2.720 0.178 1.00 98.44 111 ALA A N 1
ATOM 879 C CA . ALA A 1 111 ? 5.428 3.471 0.207 1.00 98.44 111 ALA A CA 1
ATOM 880 C C . ALA A 1 111 ? 4.189 2.607 -0.086 1.00 98.44 111 ALA A C 1
ATOM 882 O O . ALA A 1 111 ? 3.562 2.765 -1.136 1.00 98.44 111 ALA A O 1
ATOM 883 N N . PRO A 1 112 ? 3.871 1.633 0.787 1.00 98.38 112 PRO A N 1
ATOM 884 C CA . PRO A 1 112 ? 2.655 0.849 0.639 1.00 98.38 112 PRO A CA 1
ATOM 885 C C . PRO A 1 112 ? 1.425 1.716 0.932 1.00 98.38 112 PRO A C 1
ATOM 887 O O . PRO A 1 112 ? 1.355 2.344 1.981 1.00 98.38 112 PRO A O 1
ATOM 890 N N . GLU A 1 113 ? 0.429 1.681 0.054 1.00 98.44 113 GLU A N 1
ATOM 891 C CA . GLU A 1 113 ? -0.897 2.258 0.262 1.00 98.44 113 GLU A CA 1
ATOM 892 C C . GLU A 1 113 ? -1.898 1.154 0.606 1.00 98.44 113 GLU A C 1
ATOM 894 O O . GLU A 1 113 ? -2.113 0.246 -0.203 1.00 98.44 113 GLU A O 1
ATOM 899 N N . ILE A 1 114 ? -2.523 1.233 1.787 1.00 98.62 114 ILE A N 1
ATOM 900 C CA . ILE A 1 114 ? -3.614 0.337 2.180 1.00 98.62 114 ILE A CA 1
ATOM 901 C C . ILE A 1 114 ? -4.970 0.934 1.801 1.00 98.62 114 ILE A C 1
ATOM 903 O O . ILE A 1 114 ? -5.377 1.976 2.305 1.00 98.62 114 ILE A O 1
ATOM 907 N N . ALA A 1 115 ? -5.709 0.218 0.959 1.00 98.12 115 ALA A N 1
ATOM 908 C CA . ALA A 1 115 ? -7.046 0.599 0.525 1.00 98.12 115 ALA A CA 1
ATOM 909 C C . ALA A 1 115 ? -8.065 -0.502 0.830 1.00 98.12 115 ALA A C 1
ATOM 911 O O . ALA A 1 115 ? -7.763 -1.692 0.730 1.00 98.12 115 ALA A O 1
ATOM 912 N N . GLU A 1 116 ? -9.292 -0.109 1.163 1.00 97.81 116 GLU A N 1
ATOM 913 C CA . GLU A 1 116 ? -10.448 -1.003 1.197 1.00 97.81 116 GLU A CA 1
ATOM 914 C C . GLU A 1 116 ? -11.322 -0.704 -0.016 1.00 97.81 116 GLU A C 1
ATOM 916 O O . GLU A 1 116 ? -11.619 0.452 -0.312 1.00 97.81 116 GLU A O 1
ATOM 921 N N . ASP A 1 117 ? -11.712 -1.755 -0.729 1.00 97.75 117 ASP A N 1
ATOM 922 C CA . ASP A 1 117 ? -12.698 -1.663 -1.794 1.00 97.75 117 ASP A CA 1
ATOM 923 C C . ASP A 1 117 ? -13.562 -2.924 -1.801 1.00 97.75 117 ASP A C 1
ATOM 925 O O . ASP A 1 117 ? -13.068 -4.051 -1.931 1.00 97.75 117 ASP A O 1
ATOM 929 N N . LYS A 1 118 ? -14.878 -2.726 -1.677 1.00 95.94 118 LYS A N 1
ATOM 930 C CA . LYS A 1 118 ? -15.903 -3.775 -1.799 1.00 95.94 118 LYS A CA 1
ATOM 931 C C . LYS A 1 118 ? -15.664 -4.983 -0.876 1.00 95.94 118 LYS A C 1
ATOM 933 O O . LYS A 1 118 ? -15.881 -6.131 -1.268 1.00 95.94 118 LYS A O 1
ATOM 938 N N . GLY A 1 119 ? -15.254 -4.731 0.364 1.00 96.00 119 GLY A N 1
ATOM 939 C CA . GLY A 1 119 ? -15.023 -5.734 1.403 1.00 96.00 119 GLY A CA 1
ATOM 940 C C . GLY A 1 119 ? -13.683 -6.460 1.292 1.00 96.00 119 GLY A C 1
ATOM 941 O O . GLY A 1 119 ? -13.497 -7.487 1.947 1.00 96.00 119 GLY A O 1
ATOM 942 N N . LYS A 1 120 ? -12.763 -5.966 0.458 1.00 97.88 120 LYS A N 1
ATOM 943 C CA . LYS A 1 120 ? -11.401 -6.489 0.313 1.00 97.88 120 LYS A CA 1
ATOM 944 C C . LYS A 1 120 ? -10.380 -5.404 0.595 1.00 97.88 120 LYS A C 1
ATOM 946 O O . LYS A 1 120 ? -10.640 -4.226 0.384 1.00 97.88 120 LYS A O 1
ATOM 951 N N . PHE A 1 121 ? -9.207 -5.836 1.037 1.00 98.62 121 PHE A N 1
ATOM 952 C CA . PHE A 1 121 ? -8.093 -4.966 1.378 1.00 98.62 121 PHE A CA 1
ATOM 953 C C . PHE A 1 121 ? -6.987 -5.133 0.358 1.00 98.62 121 PHE A C 1
ATOM 955 O O . PHE A 1 121 ? -6.627 -6.260 0.014 1.00 98.62 121 PHE A O 1
ATOM 962 N N . TYR A 1 122 ? -6.446 -4.017 -0.101 1.00 98.69 122 TYR A N 1
ATOM 963 C CA . TYR A 1 122 ? -5.425 -3.953 -1.127 1.00 98.69 122 TYR A CA 1
ATOM 964 C C . TYR A 1 122 ? -4.219 -3.208 -0.586 1.00 98.69 122 TYR A C 1
ATOM 966 O O . TYR A 1 122 ? -4.375 -2.203 0.100 1.00 98.69 122 TYR A O 1
ATOM 974 N N . ILE A 1 123 ? -3.032 -3.698 -0.922 1.00 98.69 123 ILE A N 1
ATOM 975 C CA . ILE A 1 123 ? -1.781 -2.970 -0.740 1.00 98.69 123 ILE A CA 1
ATOM 976 C C . ILE A 1 123 ? -1.261 -2.634 -2.123 1.00 98.69 123 ILE A C 1
ATOM 978 O O . ILE A 1 123 ? -0.840 -3.544 -2.838 1.00 98.69 123 ILE A O 1
ATOM 982 N N . PHE A 1 124 ? -1.286 -1.359 -2.495 1.00 98.75 124 PHE A N 1
ATOM 983 C CA . PHE A 1 124 ? -0.565 -0.865 -3.663 1.00 98.75 124 PHE A CA 1
ATOM 984 C C . PHE A 1 124 ? 0.828 -0.473 -3.203 1.00 98.75 124 PHE A C 1
ATOM 986 O O . PHE A 1 124 ? 0.971 0.311 -2.278 1.00 98.75 124 PHE A O 1
ATOM 993 N N . TYR A 1 125 ? 1.868 -1.065 -3.774 1.00 98.69 125 TYR A N 1
ATOM 994 C CA . TYR A 1 125 ? 3.220 -0.879 -3.255 1.00 98.69 125 TYR A CA 1
ATOM 995 C C . TYR A 1 125 ? 4.250 -0.787 -4.358 1.00 98.69 125 TYR A C 1
ATOM 997 O O . TYR A 1 125 ? 4.071 -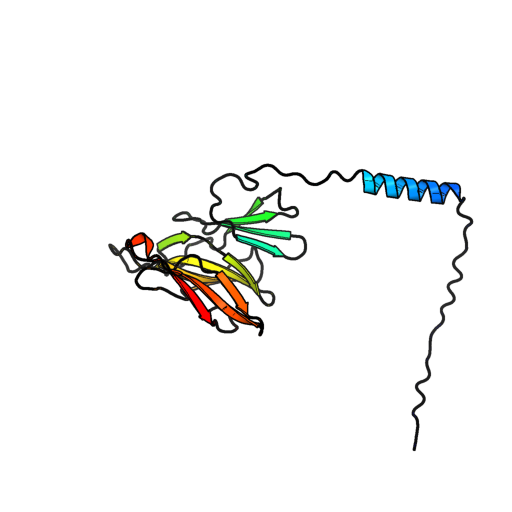1.318 -5.455 1.00 98.69 125 TYR A O 1
ATOM 1005 N N . THR A 1 126 ? 5.376 -0.169 -4.026 1.00 98.69 126 THR A N 1
ATOM 1006 C CA . THR A 1 126 ? 6.556 -0.188 -4.877 1.00 98.69 126 THR A CA 1
ATOM 1007 C C . THR A 1 126 ? 7.442 -1.366 -4.511 1.00 98.69 126 THR A C 1
ATOM 1009 O O . THR A 1 126 ? 7.718 -1.598 -3.333 1.00 98.69 126 THR A O 1
ATOM 1012 N N . ALA A 1 127 ? 7.941 -2.085 -5.515 1.00 98.44 127 ALA A N 1
ATOM 1013 C CA . ALA A 1 127 ? 9.106 -2.942 -5.338 1.00 98.44 127 ALA A CA 1
ATOM 1014 C C . ALA A 1 127 ? 9.981 -2.990 -6.590 1.00 98.44 127 ALA A C 1
ATOM 1016 O O . ALA A 1 127 ? 9.520 -2.822 -7.724 1.00 98.44 127 ALA A O 1
ATOM 1017 N N . ARG A 1 128 ? 11.271 -3.265 -6.392 1.00 97.81 128 ARG A N 1
ATOM 1018 C CA . ARG A 1 128 ? 12.222 -3.428 -7.488 1.00 97.81 128 ARG A CA 1
ATOM 1019 C C . ARG A 1 128 ? 12.147 -4.834 -8.063 1.00 97.81 128 ARG A C 1
ATOM 1021 O O . ARG A 1 128 ? 12.376 -5.823 -7.359 1.00 97.81 128 ARG A O 1
ATOM 1028 N N . ARG A 1 129 ? 11.886 -4.913 -9.367 1.00 97.62 129 ARG A N 1
ATOM 1029 C CA . ARG A 1 129 ? 11.857 -6.163 -10.128 1.00 97.62 129 ARG A CA 1
ATOM 1030 C C . ARG A 1 129 ? 13.216 -6.863 -10.084 1.00 97.62 129 ARG A C 1
ATOM 1032 O O . ARG A 1 129 ? 14.267 -6.238 -10.253 1.00 97.62 129 ARG A O 1
ATOM 1039 N N . ASP A 1 130 ? 13.188 -8.174 -9.876 1.00 96.44 130 ASP A N 1
ATOM 1040 C CA . ASP A 1 130 ? 14.352 -9.034 -10.044 1.00 96.44 130 ASP A CA 1
ATOM 1041 C C . ASP A 1 130 ? 14.517 -9.400 -11.525 1.00 96.44 130 ASP A C 1
ATOM 1043 O O . ASP A 1 130 ? 13.693 -10.103 -12.106 1.00 96.44 130 ASP A O 1
ATOM 1047 N N . GLU A 1 131 ? 15.582 -8.902 -12.150 1.00 95.06 131 GLU A N 1
ATOM 1048 C CA . GLU A 1 131 ? 15.923 -9.205 -13.546 1.00 95.06 131 GLU A CA 1
ATOM 1049 C C . GLU A 1 131 ? 17.171 -10.096 -13.672 1.00 95.06 131 GLU A C 1
ATOM 1051 O O . GLU A 1 131 ? 17.739 -10.248 -14.763 1.00 95.06 131 GLU A O 1
ATOM 1056 N N . GLY A 1 132 ? 17.607 -10.682 -12.555 1.00 94.06 132 GLY A N 1
ATOM 1057 C CA . GLY A 1 132 ? 18.794 -11.517 -12.464 1.00 94.06 132 GLY A CA 1
ATOM 1058 C C . GLY A 1 132 ? 20.047 -10.780 -11.986 1.00 94.06 132 GLY A C 1
ATOM 1059 O O . GLY A 1 132 ? 20.081 -9.565 -11.765 1.00 94.06 132 GLY A O 1
ATOM 1060 N N . LYS A 1 133 ? 21.117 -11.562 -11.801 1.00 91.00 133 LYS A N 1
ATOM 1061 C CA . LYS A 1 133 ? 22.374 -11.105 -11.193 1.00 91.00 133 LYS A CA 1
ATOM 1062 C C . LYS A 1 133 ? 22.997 -9.943 -11.972 1.00 91.00 133 LYS A C 1
ATOM 1064 O O . LYS A 1 133 ? 23.107 -9.990 -13.192 1.00 91.00 133 LYS A O 1
ATOM 1069 N N . GLY A 1 134 ? 23.447 -8.925 -11.238 1.00 89.56 134 GLY A N 1
ATOM 1070 C CA . GLY A 1 134 ? 24.152 -7.764 -11.788 1.00 89.56 134 GLY A CA 1
ATOM 1071 C C . GLY A 1 134 ? 23.257 -6.694 -12.420 1.00 89.56 134 GLY A C 1
ATOM 1072 O O . GLY A 1 134 ? 23.763 -5.637 -12.782 1.00 89.56 134 GLY A O 1
ATOM 1073 N N . LYS A 1 135 ? 21.939 -6.913 -12.523 1.00 92.56 135 LYS A N 1
ATOM 1074 C CA . LYS A 1 135 ? 21.015 -5.905 -13.060 1.00 92.56 135 LYS A CA 1
ATOM 1075 C C . LYS A 1 135 ? 20.416 -5.043 -11.954 1.00 92.56 135 LYS A C 1
ATOM 1077 O O . LYS A 1 135 ? 19.989 -5.569 -10.921 1.00 92.56 135 LYS A O 1
ATOM 1082 N N . LYS A 1 136 ? 20.327 -3.720 -12.185 1.00 90.81 136 LYS A N 1
ATOM 1083 C CA . LYS A 1 136 ? 19.622 -2.792 -11.278 1.00 90.81 136 LYS A CA 1
ATOM 1084 C C . LYS A 1 136 ? 18.160 -3.208 -11.167 1.00 90.81 136 LYS A C 1
ATOM 1086 O O . LYS A 1 136 ? 17.712 -3.375 -10.048 1.00 90.81 136 LYS A O 1
ATOM 1091 N N . GLY A 1 137 ? 17.477 -3.520 -12.264 1.00 94.81 137 GLY A N 1
ATOM 1092 C CA . GLY A 1 137 ? 16.051 -3.850 -12.253 1.00 94.81 137 GLY A CA 1
ATOM 1093 C C . GLY A 1 137 ? 15.181 -2.610 -12.035 1.00 94.81 137 GLY A C 1
ATOM 1094 O O . GLY A 1 137 ? 15.589 -1.645 -11.377 1.00 94.81 137 GLY A O 1
ATOM 1095 N N . THR A 1 138 ? 13.989 -2.639 -12.615 1.00 96.25 138 THR A N 1
ATOM 1096 C CA . THR A 1 138 ? 13.063 -1.502 -12.656 1.00 96.25 138 THR A CA 1
ATOM 1097 C C . THR A 1 138 ? 12.188 -1.443 -11.405 1.00 96.25 138 THR A C 1
ATOM 1099 O O . THR A 1 138 ? 11.771 -2.482 -10.887 1.00 96.25 138 THR A O 1
ATOM 1102 N N . LEU A 1 139 ? 11.921 -0.233 -10.907 1.00 98.00 139 LEU A N 1
ATOM 1103 C CA . LEU A 1 139 ? 10.928 -0.002 -9.856 1.00 98.00 139 LEU A CA 1
ATOM 1104 C C . LEU A 1 139 ? 9.530 -0.098 -10.461 1.00 98.00 139 LEU A C 1
ATOM 1106 O O . LEU A 1 139 ? 9.250 0.522 -11.487 1.00 98.00 139 LEU A O 1
ATOM 1110 N N . CYS A 1 140 ? 8.686 -0.909 -9.844 1.00 98.62 140 CYS A N 1
ATOM 1111 C CA . CYS A 1 140 ? 7.337 -1.180 -10.303 1.00 98.62 140 CYS A CA 1
ATOM 1112 C C . CYS A 1 140 ? 6.341 -0.882 -9.191 1.00 98.62 140 CYS A C 1
ATOM 1114 O O . CYS A 1 140 ? 6.596 -1.247 -8.042 1.00 98.62 140 CYS A O 1
ATOM 1116 N N . VAL A 1 141 ? 5.176 -0.356 -9.566 1.00 98.75 141 VAL A N 1
ATOM 1117 C CA . VAL A 1 141 ? 3.995 -0.383 -8.702 1.00 98.75 141 VAL A CA 1
ATOM 1118 C C . VAL A 1 141 ? 3.281 -1.711 -8.914 1.00 98.75 141 VAL A C 1
ATOM 1120 O O . VAL A 1 141 ? 3.045 -2.136 -10.048 1.00 98.75 141 VAL A O 1
ATOM 1123 N N . ALA A 1 142 ? 2.956 -2.375 -7.816 1.00 98.69 142 ALA A N 1
ATOM 1124 C CA . ALA A 1 142 ? 2.317 -3.677 -7.743 1.00 98.69 142 ALA A CA 1
ATOM 1125 C C . ALA A 1 142 ? 1.144 -3.647 -6.765 1.00 98.69 142 ALA A C 1
ATOM 1127 O O . ALA A 1 142 ? 0.952 -2.664 -6.051 1.00 98.69 142 ALA A O 1
ATOM 1128 N N . VAL A 1 143 ? 0.370 -4.732 -6.733 1.00 98.75 143 VAL A N 1
ATOM 1129 C CA . VAL A 1 143 ? -0.760 -4.860 -5.812 1.00 98.75 143 VAL A CA 1
ATOM 1130 C C . VAL A 1 143 ? -0.814 -6.231 -5.154 1.00 98.75 143 VAL A C 1
ATOM 1132 O O . VAL A 1 143 ? -0.504 -7.256 -5.764 1.00 98.75 143 VAL A O 1
ATOM 1135 N N . ALA A 1 144 ? -1.235 -6.255 -3.895 1.00 98.50 144 ALA A N 1
ATOM 1136 C CA . ALA A 1 144 ? -1.599 -7.466 -3.174 1.00 98.50 144 ALA A CA 1
ATOM 1137 C C . ALA A 1 144 ? -2.977 -7.322 -2.537 1.00 98.50 144 ALA A C 1
ATOM 1139 O O . ALA A 1 144 ? -3.411 -6.209 -2.267 1.00 98.50 144 ALA A O 1
ATOM 1140 N N . VAL A 1 145 ? -3.663 -8.440 -2.296 1.00 98.56 145 VAL A N 1
ATOM 1141 C CA . VAL A 1 145 ? -5.054 -8.442 -1.814 1.00 98.56 145 VAL A CA 1
ATOM 1142 C C . VAL A 1 145 ? -5.277 -9.427 -0.670 1.00 98.56 145 VAL A C 1
ATOM 1144 O O . VAL A 1 145 ? -4.752 -10.541 -0.698 1.00 98.56 145 VAL A O 1
ATOM 1147 N N . ALA A 1 146 ? -6.094 -9.040 0.304 1.00 98.38 146 ALA A N 1
ATOM 1148 C CA . ALA A 1 146 ? -6.546 -9.864 1.420 1.00 98.38 146 ALA A CA 1
ATOM 1149 C C . ALA A 1 146 ? -8.042 -9.647 1.713 1.00 98.38 146 ALA A C 1
ATOM 1151 O O . ALA A 1 146 ? -8.645 -8.659 1.299 1.00 98.38 146 ALA A O 1
ATOM 1152 N N . ASP A 1 147 ? -8.639 -10.567 2.474 1.00 98.12 147 ASP A N 1
ATOM 1153 C CA . ASP A 1 147 ? -10.016 -10.429 2.981 1.00 98.12 147 ASP A CA 1
ATOM 1154 C C . ASP A 1 147 ? -10.090 -9.667 4.320 1.00 98.12 147 ASP A C 1
ATOM 1156 O O . ASP A 1 147 ? -11.176 -9.395 4.825 1.00 98.12 147 ASP A O 1
ATOM 1160 N N . LYS A 1 148 ? -8.938 -9.350 4.928 1.00 97.75 148 LYS A N 1
ATOM 1161 C CA . LYS A 1 148 ? -8.815 -8.634 6.209 1.00 97.75 148 LYS A CA 1
ATOM 1162 C C . LYS A 1 148 ? -7.638 -7.656 6.167 1.00 97.75 148 LYS A C 1
ATOM 1164 O O . LYS A 1 148 ? -6.655 -7.973 5.495 1.00 97.75 148 LYS A O 1
ATOM 1169 N N . PRO A 1 149 ? -7.687 -6.538 6.913 1.00 97.44 149 PRO A N 1
ATOM 1170 C CA . PRO A 1 149 ? -6.631 -5.523 6.889 1.00 97.44 149 PRO A CA 1
ATOM 1171 C C . PRO A 1 149 ? -5.295 -6.034 7.453 1.00 97.44 149 PRO A C 1
ATOM 1173 O O . PRO A 1 149 ? -4.236 -5.623 6.992 1.00 97.44 149 PRO A O 1
ATOM 1176 N N . ASP A 1 150 ? -5.341 -6.975 8.396 1.00 95.38 150 ASP A N 1
ATOM 1177 C CA . ASP A 1 150 ? -4.213 -7.700 8.994 1.00 95.38 150 ASP A CA 1
ATOM 1178 C C . ASP A 1 150 ? -4.085 -9.142 8.459 1.00 95.38 150 ASP A C 1
ATOM 1180 O O . ASP A 1 150 ? -3.472 -10.010 9.082 1.00 95.38 150 ASP A O 1
ATOM 1184 N N . GLY A 1 151 ? -4.712 -9.416 7.311 1.00 86.12 151 GLY A N 1
ATOM 1185 C CA . GLY A 1 151 ? -4.795 -10.742 6.715 1.00 86.12 151 GLY A CA 1
ATOM 1186 C C . GLY A 1 151 ? -3.554 -11.160 5.925 1.00 86.12 151 GLY A C 1
ATOM 1187 O O . GLY A 1 151 ? -2.614 -10.402 5.709 1.00 86.12 151 GLY A O 1
ATOM 1188 N N . ASN A 1 152 ? -3.576 -12.401 5.436 1.00 90.44 152 ASN A N 1
ATOM 1189 C CA . ASN A 1 152 ? -2.538 -12.919 4.548 1.00 90.44 152 ASN A CA 1
ATOM 1190 C C . ASN A 1 152 ? -2.727 -12.348 3.137 1.00 90.44 152 ASN A C 1
ATOM 1192 O O . ASN A 1 152 ? -3.549 -12.859 2.372 1.00 90.44 152 ASN A O 1
ATOM 1196 N N . TYR A 1 153 ? -1.969 -11.310 2.791 1.00 97.94 153 TYR A N 1
ATOM 1197 C CA . TYR A 1 153 ? -2.038 -10.700 1.468 1.00 97.94 153 TYR A CA 1
ATOM 1198 C C . TYR A 1 153 ? -1.452 -11.617 0.393 1.00 97.94 153 TYR A C 1
ATOM 1200 O O . TYR A 1 153 ? -0.333 -12.124 0.497 1.00 97.94 153 TYR A O 1
ATOM 1208 N N . ALA A 1 154 ? -2.221 -11.813 -0.674 1.00 97.88 154 ALA A N 1
ATOM 1209 C CA . ALA A 1 154 ? -1.790 -12.500 -1.877 1.00 97.88 154 ALA A CA 1
ATOM 1210 C C . ALA A 1 154 ? -1.259 -11.480 -2.888 1.00 97.88 154 ALA A C 1
ATOM 1212 O O . ALA A 1 154 ? -2.032 -10.669 -3.399 1.00 97.88 154 ALA A O 1
ATOM 1213 N N . ASP A 1 155 ? 0.036 -11.556 -3.200 1.00 97.94 155 ASP A N 1
ATOM 1214 C CA . ASP A 1 155 ? 0.663 -10.798 -4.289 1.00 97.94 155 ASP A CA 1
ATOM 1215 C C . ASP A 1 155 ? -0.019 -11.097 -5.634 1.00 97.94 155 ASP A C 1
ATOM 1217 O O . ASP A 1 155 ? -0.324 -12.252 -5.956 1.00 97.94 155 ASP A O 1
ATOM 1221 N N . LYS A 1 156 ? -0.268 -10.044 -6.415 1.00 98.12 156 LYS A N 1
ATOM 1222 C CA . LYS A 1 156 ? -0.842 -10.108 -7.767 1.00 98.12 156 LYS A CA 1
ATOM 1223 C C . LYS A 1 156 ? 0.126 -9.610 -8.835 1.00 98.12 156 LYS A C 1
ATOM 1225 O O . LYS A 1 156 ? -0.191 -9.699 -10.019 1.00 98.12 156 LYS A O 1
ATOM 1230 N N . GLY A 1 157 ? 1.325 -9.197 -8.433 1.00 97.38 157 GLY A N 1
ATOM 1231 C CA . GLY A 1 157 ? 2.372 -8.746 -9.328 1.00 97.38 157 GLY A CA 1
ATOM 1232 C C . GLY A 1 157 ? 2.276 -7.264 -9.675 1.00 97.38 157 GLY A C 1
ATOM 1233 O O . GLY A 1 157 ? 1.463 -6.508 -9.142 1.00 97.38 157 GLY A O 1
ATOM 1234 N N . ALA A 1 158 ? 3.174 -6.854 -10.567 1.00 98.00 158 ALA A N 1
ATOM 1235 C CA . ALA A 1 158 ? 3.296 -5.475 -11.010 1.00 98.00 158 ALA A CA 1
ATOM 1236 C C . ALA A 1 158 ? 2.140 -5.059 -11.932 1.00 98.00 158 ALA A C 1
ATOM 1238 O O . ALA A 1 158 ? 1.831 -5.763 -12.893 1.00 98.00 158 ALA A O 1
ATOM 1239 N N . LEU A 1 159 ? 1.588 -3.877 -11.669 1.00 98.12 159 LEU A N 1
ATOM 1240 C CA . LEU A 1 159 ? 0.606 -3.188 -12.506 1.00 98.12 159 LEU A CA 1
ATOM 1241 C C . LEU A 1 159 ? 1.301 -2.306 -13.548 1.00 98.12 159 LEU A C 1
ATOM 1243 O O . LEU A 1 159 ? 0.951 -2.332 -14.725 1.00 98.12 159 LEU A O 1
ATOM 1247 N N . VAL A 1 160 ? 2.322 -1.549 -13.126 1.00 98.06 160 VAL A N 1
ATOM 1248 C CA . VAL A 1 160 ? 3.090 -0.646 -13.996 1.00 98.06 160 VAL A CA 1
ATOM 1249 C C . VAL A 1 160 ? 4.574 -0.668 -13.651 1.00 98.06 160 VAL A C 1
ATOM 1251 O O . VAL A 1 160 ? 4.964 -0.758 -12.488 1.00 98.06 160 VAL A O 1
ATOM 1254 N N . CYS A 1 161 ? 5.407 -0.589 -14.688 1.00 97.44 161 CYS A N 1
ATOM 1255 C CA . CYS A 1 161 ? 6.865 -0.559 -14.591 1.00 97.44 161 CYS A CA 1
ATOM 1256 C C . CYS A 1 161 ? 7.421 0.322 -15.713 1.00 97.44 161 CYS A C 1
ATOM 1258 O O . CYS A 1 161 ? 7.865 -0.190 -16.745 1.00 97.44 161 CYS A O 1
ATOM 1260 N N . GLN A 1 162 ? 7.347 1.641 -15.553 1.00 96.12 162 GLN A N 1
ATOM 1261 C CA . GLN A 1 162 ? 7.924 2.560 -16.534 1.00 96.12 162 GLN A CA 1
ATOM 1262 C C . GLN A 1 162 ? 9.440 2.411 -16.608 1.00 96.12 162 GLN A C 1
ATOM 1264 O O . GLN A 1 162 ? 10.078 1.997 -15.645 1.00 96.12 162 GLN A O 1
ATOM 1269 N N . GLU A 1 163 ? 10.031 2.786 -17.742 1.00 93.44 163 GLU A N 1
ATOM 1270 C CA . GLU A 1 163 ? 11.477 2.679 -17.942 1.00 93.44 163 GLU A CA 1
ATOM 1271 C C . GLU A 1 163 ? 12.261 3.452 -16.870 1.00 93.44 163 GLU A C 1
ATOM 1273 O O . GLU A 1 163 ? 13.257 2.951 -16.344 1.00 93.44 163 GLU A O 1
ATOM 1278 N N . MET A 1 164 ? 11.794 4.652 -16.508 1.00 94.38 164 MET A N 1
ATOM 1279 C CA . MET A 1 164 ? 12.415 5.446 -15.446 1.00 94.38 164 MET A CA 1
ATOM 1280 C C . MET A 1 164 ? 12.095 4.916 -14.045 1.00 94.38 164 MET A C 1
ATOM 1282 O O . MET A 1 164 ? 12.856 5.192 -13.133 1.00 94.38 164 MET A O 1
ATOM 1286 N N . GLY A 1 165 ? 11.067 4.078 -13.900 1.00 97.12 165 GLY A N 1
ATOM 1287 C CA . GLY A 1 165 ? 10.582 3.529 -12.638 1.00 97.12 165 GLY A CA 1
ATOM 1288 C C . GLY A 1 165 ? 9.212 4.091 -12.271 1.00 97.12 165 GLY A C 1
ATOM 1289 O O . GLY A 1 165 ? 8.924 5.255 -12.529 1.00 97.12 165 GLY A O 1
ATOM 1290 N N . SER A 1 166 ? 8.368 3.258 -11.671 1.00 98.19 166 SER A N 1
ATOM 1291 C CA . SER A 1 166 ? 7.055 3.637 -11.144 1.00 98.19 166 SER A CA 1
ATOM 1292 C C . SER A 1 166 ? 7.056 3.465 -9.626 1.00 98.19 166 SER A C 1
ATOM 1294 O O . SER A 1 166 ? 7.478 2.417 -9.133 1.00 98.19 166 SER A O 1
ATOM 1296 N N . LEU A 1 167 ? 6.598 4.493 -8.914 1.00 98.25 167 LEU A N 1
ATOM 1297 C CA . LEU A 1 167 ? 6.656 4.643 -7.462 1.00 98.25 167 LEU A CA 1
ATOM 1298 C C . LEU A 1 167 ? 5.307 5.095 -6.890 1.00 98.25 167 LEU A C 1
ATOM 1300 O O . LEU A 1 167 ? 4.515 5.717 -7.596 1.00 98.25 167 LEU A O 1
ATOM 1304 N N . ASP A 1 168 ? 5.112 4.851 -5.596 1.00 98.06 168 ASP A N 1
ATOM 1305 C CA . ASP A 1 168 ? 4.069 5.457 -4.756 1.00 98.06 168 ASP A CA 1
ATOM 1306 C C . ASP A 1 168 ? 2.655 5.285 -5.341 1.00 98.06 168 ASP A C 1
ATOM 1308 O O . ASP A 1 168 ? 1.932 6.248 -5.603 1.00 98.06 168 ASP A O 1
ATOM 1312 N N . GLY A 1 169 ? 2.290 4.030 -5.621 1.00 98.25 169 GLY A N 1
ATOM 1313 C CA . GLY A 1 169 ? 0.984 3.680 -6.171 1.00 98.25 169 GLY A CA 1
ATOM 1314 C C . GLY A 1 169 ? -0.156 3.985 -5.203 1.00 98.25 169 GLY A C 1
ATOM 1315 O O . GLY A 1 169 ? -0.125 3.553 -4.058 1.00 98.25 169 GLY A O 1
ATOM 1316 N N . PHE A 1 170 ? -1.185 4.668 -5.693 1.00 98.19 170 PHE A N 1
ATOM 1317 C CA . PHE A 1 170 ? -2.344 5.102 -4.925 1.00 98.19 170 PHE A CA 1
ATOM 1318 C C . PHE A 1 170 ? -3.639 4.771 -5.672 1.00 98.19 170 PHE A C 1
ATOM 1320 O O . PHE A 1 170 ? -3.757 5.012 -6.876 1.00 98.19 170 PHE A O 1
ATOM 1327 N N . PHE A 1 171 ? -4.621 4.215 -4.967 1.00 98.12 171 PHE A N 1
ATOM 1328 C CA . PHE A 1 171 ? -5.901 3.812 -5.546 1.00 98.12 171 PHE A CA 1
ATOM 1329 C C . PHE A 1 171 ? -6.988 4.856 -5.309 1.00 98.12 171 PHE A C 1
ATOM 1331 O O . PHE A 1 171 ? -7.158 5.348 -4.197 1.00 98.12 171 PHE A O 1
ATOM 1338 N N . ILE A 1 172 ? -7.772 5.143 -6.351 1.00 97.50 172 ILE A N 1
ATOM 1339 C CA . ILE A 1 172 ? -8.980 5.969 -6.260 1.00 97.50 172 ILE A CA 1
ATOM 1340 C C . ILE A 1 172 ? -10.099 5.408 -7.134 1.00 97.50 172 ILE A C 1
ATOM 1342 O O . ILE A 1 172 ? -9.852 4.731 -8.133 1.00 97.50 172 ILE A O 1
ATOM 1346 N N . ARG A 1 173 ? -11.342 5.767 -6.809 1.00 97.50 173 ARG A N 1
ATOM 1347 C CA . ARG A 1 173 ? -12.461 5.735 -7.758 1.00 97.50 173 ARG A CA 1
ATOM 1348 C C . ARG A 1 173 ? -12.824 7.163 -8.163 1.00 97.50 173 ARG A C 1
ATOM 1350 O O . ARG A 1 173 ? -12.785 8.059 -7.322 1.00 97.50 173 ARG A O 1
ATOM 1357 N N . ASP A 1 174 ? -13.149 7.369 -9.436 1.00 96.69 174 ASP A N 1
ATOM 1358 C CA . ASP A 1 174 ? -13.656 8.653 -9.937 1.00 96.69 174 ASP A CA 1
ATOM 1359 C C . ASP A 1 174 ? -15.109 8.913 -9.488 1.00 96.69 174 ASP A C 1
ATOM 1361 O O . ASP A 1 174 ? -15.724 8.102 -8.787 1.00 96.69 174 ASP A O 1
ATOM 1365 N N . GLU A 1 175 ? -15.692 10.038 -9.906 1.00 97.19 175 GLU A N 1
ATOM 1366 C CA . GLU A 1 175 ? -17.068 10.414 -9.564 1.00 97.19 175 GLU A CA 1
ATOM 1367 C C . GLU A 1 175 ? -18.142 9.464 -10.123 1.00 97.19 175 GLU A C 1
ATOM 1369 O O . GLU A 1 175 ? -19.270 9.448 -9.629 1.00 97.19 175 GLU A O 1
ATOM 1374 N N . ASN A 1 176 ? -17.794 8.649 -11.123 1.00 97.38 176 ASN A N 1
ATOM 1375 C CA . ASN A 1 176 ? -18.656 7.623 -11.710 1.00 97.38 176 ASN A CA 1
ATOM 1376 C C . ASN A 1 176 ? -18.388 6.234 -11.104 1.00 97.38 176 ASN A C 1
ATOM 1378 O O . ASN A 1 176 ? -18.965 5.236 -11.543 1.00 97.38 176 ASN A O 1
ATOM 1382 N N . GLY A 1 177 ? -17.513 6.156 -10.098 1.00 97.19 177 GLY A N 1
ATOM 1383 C CA . GLY A 1 177 ? -17.118 4.924 -9.436 1.00 97.19 177 GLY A CA 1
ATOM 1384 C C . GLY A 1 177 ? -16.110 4.091 -10.223 1.00 97.19 177 GLY A C 1
ATOM 1385 O O . GLY A 1 177 ? -15.854 2.957 -9.826 1.00 97.19 177 GLY A O 1
ATOM 1386 N N . LYS A 1 178 ? -15.526 4.593 -11.313 1.00 97.94 178 LYS A N 1
ATOM 1387 C CA . LYS A 1 178 ? -14.531 3.854 -12.096 1.00 97.94 178 LYS A CA 1
ATOM 1388 C C . LYS A 1 178 ? -13.189 3.835 -11.353 1.00 97.94 178 LYS A C 1
ATOM 1390 O O . LYS A 1 178 ? -12.749 4.891 -10.904 1.00 97.94 178 LYS A O 1
ATOM 1395 N N . PRO A 1 179 ? -12.528 2.674 -11.216 1.00 98.38 179 PRO A N 1
ATOM 1396 C CA . PRO A 1 179 ? -11.279 2.579 -10.474 1.00 98.38 179 PRO A CA 1
ATOM 1397 C C . PRO A 1 179 ? -10.080 3.058 -11.301 1.00 98.38 179 PRO A C 1
ATOM 1399 O O . PRO A 1 179 ? -9.990 2.804 -12.504 1.00 98.38 179 PRO A O 1
ATOM 1402 N N . PHE A 1 180 ? -9.138 3.720 -10.634 1.00 98.56 180 PHE A N 1
ATOM 1403 C CA . PHE A 1 180 ? -7.882 4.201 -11.197 1.00 98.56 180 PHE A CA 1
ATOM 1404 C C . PHE A 1 180 ? -6.716 3.920 -10.252 1.00 98.56 180 PHE A C 1
ATOM 1406 O O . PHE A 1 180 ? -6.841 3.996 -9.029 1.00 98.56 180 PHE A O 1
ATOM 1413 N N . LEU A 1 181 ? -5.563 3.659 -10.860 1.00 98.69 181 LEU A N 1
ATOM 1414 C CA . LEU A 1 181 ? -4.263 3.745 -10.216 1.00 98.69 181 LEU A CA 1
ATOM 1415 C C . LEU A 1 181 ? -3.659 5.110 -10.535 1.00 98.69 181 LEU A C 1
ATOM 1417 O O . LEU A 1 181 ? -3.610 5.491 -11.705 1.00 98.69 181 LEU A O 1
ATOM 1421 N N . VAL A 1 182 ? -3.156 5.799 -9.518 1.00 98.56 182 VAL A N 1
ATOM 1422 C CA . VAL A 1 182 ? -2.333 7.007 -9.627 1.00 98.56 182 VAL A CA 1
ATOM 1423 C C . VAL A 1 182 ? -0.941 6.678 -9.104 1.00 98.56 182 VAL A C 1
ATOM 1425 O O . VAL A 1 182 ? -0.815 5.938 -8.136 1.00 98.56 182 VAL A O 1
ATOM 1428 N N . TRP A 1 183 ? 0.113 7.173 -9.744 1.00 98.50 183 TRP A N 1
ATOM 1429 C CA . TRP A 1 183 ? 1.481 6.911 -9.295 1.00 98.50 183 TRP A CA 1
ATOM 1430 C C . TRP A 1 183 ? 2.454 7.980 -9.792 1.00 98.50 183 TRP A C 1
ATOM 1432 O O . TRP A 1 183 ? 2.141 8.771 -10.688 1.00 98.50 183 TRP A O 1
ATOM 1442 N N . LYS A 1 184 ? 3.659 7.984 -9.222 1.00 97.50 184 LYS A N 1
ATOM 1443 C CA . LYS A 1 184 ? 4.762 8.872 -9.597 1.00 97.50 184 LYS A CA 1
ATOM 1444 C C . LYS A 1 184 ? 5.798 8.117 -10.429 1.00 97.50 184 LYS A C 1
ATOM 1446 O O . LYS A 1 184 ? 6.132 6.975 -10.127 1.00 97.50 184 LYS A O 1
ATOM 1451 N N . GLU A 1 185 ? 6.363 8.748 -11.450 1.00 96.81 185 GLU A N 1
ATOM 1452 C CA . GLU A 1 185 ? 7.541 8.214 -12.150 1.00 96.81 185 GLU A CA 1
ATOM 1453 C C . GLU A 1 185 ? 8.852 8.617 -11.445 1.00 96.81 185 GLU A C 1
ATOM 1455 O O . GLU A 1 185 ? 8.969 9.715 -10.908 1.00 96.81 185 GLU A O 1
ATOM 1460 N N . ASP A 1 186 ? 9.871 7.756 -11.441 1.00 94.88 186 ASP A N 1
ATOM 1461 C CA . ASP A 1 186 ? 11.157 8.001 -10.756 1.00 94.88 186 ASP A CA 1
ATOM 1462 C C . ASP A 1 186 ? 12.138 8.841 -11.603 1.00 94.88 186 ASP A C 1
ATOM 1464 O O . ASP A 1 186 ? 13.328 8.549 -11.730 1.00 94.88 186 ASP A O 1
ATOM 1468 N N . GLY A 1 187 ? 11.636 9.918 -12.220 1.00 92.69 187 GLY A N 1
ATOM 1469 C CA . GLY A 1 187 ? 12.446 10.824 -13.044 1.00 92.69 187 GLY A CA 1
ATOM 1470 C C . GLY A 1 187 ? 13.615 11.453 -12.272 1.00 92.69 187 GLY A C 1
ATOM 1471 O O . GLY A 1 187 ? 14.673 11.720 -12.846 1.00 92.69 187 GLY A O 1
ATOM 1472 N N . ASN A 1 188 ? 13.472 11.618 -10.954 1.00 90.38 188 ASN A N 1
ATOM 1473 C CA . ASN A 1 188 ? 14.504 12.154 -10.069 1.00 90.38 188 ASN A CA 1
ATOM 1474 C C . ASN A 1 188 ? 15.772 11.281 -9.992 1.00 90.38 188 ASN A C 1
ATOM 1476 O O . ASN A 1 188 ? 16.859 11.856 -9.947 1.00 90.38 188 ASN A O 1
ATOM 1480 N N . ASP A 1 189 ? 15.684 9.941 -10.058 1.00 88.81 189 ASP A N 1
ATOM 1481 C CA . ASP A 1 189 ? 16.868 9.048 -10.137 1.00 88.81 189 ASP A CA 1
ATOM 1482 C C . ASP A 1 189 ? 17.694 9.308 -11.411 1.00 88.81 189 ASP A C 1
ATOM 1484 O O . ASP A 1 189 ? 18.896 9.043 -11.453 1.00 88.81 189 ASP A O 1
ATOM 1488 N N . ARG A 1 190 ? 17.070 9.899 -12.441 1.00 87.62 190 ARG A N 1
ATOM 1489 C CA . ARG A 1 190 ? 17.685 10.215 -13.739 1.00 87.62 190 ARG A CA 1
ATOM 1490 C C . ARG A 1 190 ? 17.892 11.710 -14.002 1.00 87.62 190 ARG A C 1
ATOM 1492 O O . ARG A 1 190 ? 18.230 12.075 -15.128 1.00 87.62 190 ARG A O 1
ATOM 1499 N N . GLN A 1 191 ? 17.703 12.574 -13.000 1.00 92.50 191 GLN A N 1
ATOM 1500 C CA . GLN A 1 191 ? 17.767 14.040 -13.155 1.00 92.50 191 GLN A CA 1
ATOM 1501 C C . GLN A 1 191 ? 16.816 14.569 -14.250 1.00 92.50 191 GLN A C 1
ATOM 1503 O O . GLN A 1 191 ? 17.126 15.524 -14.961 1.00 92.50 191 GLN A O 1
ATOM 1508 N N . GLN A 1 192 ? 15.658 13.925 -14.400 1.00 93.31 192 GLN A N 1
ATOM 1509 C CA . GLN A 1 192 ? 14.587 14.302 -15.321 1.00 93.31 192 GLN A CA 1
ATOM 1510 C C . GLN A 1 192 ? 13.374 14.848 -14.547 1.00 93.31 192 GLN A C 1
ATOM 1512 O O . GLN A 1 192 ? 13.234 14.582 -13.346 1.00 93.31 192 GLN A O 1
ATOM 1517 N N . PRO A 1 193 ? 12.461 15.585 -15.211 1.00 92.94 193 PRO A N 1
ATOM 1518 C CA . PRO A 1 193 ? 11.163 15.916 -14.635 1.00 92.94 193 PRO A CA 1
ATOM 1519 C C . PRO A 1 193 ? 10.431 14.669 -14.129 1.00 92.94 193 PRO A C 1
ATOM 1521 O O . PRO A 1 193 ? 10.498 13.601 -14.735 1.00 92.94 193 PRO A O 1
ATOM 1524 N N . THR A 1 194 ? 9.731 14.817 -13.008 1.00 93.25 194 THR A N 1
ATOM 1525 C CA . THR A 1 194 ? 8.945 13.750 -12.385 1.00 93.25 194 THR A CA 1
ATOM 1526 C C . THR A 1 194 ? 7.464 14.048 -12.564 1.00 93.25 194 THR A C 1
ATOM 1528 O O . THR A 1 194 ? 6.991 15.098 -12.132 1.00 93.25 194 THR A O 1
ATOM 1531 N N . TRP A 1 195 ? 6.744 13.125 -13.198 1.00 95.44 195 TRP A N 1
ATOM 1532 C CA . TRP A 1 195 ? 5.322 13.267 -13.495 1.00 95.44 195 TRP A CA 1
ATOM 1533 C C . TRP A 1 195 ? 4.477 12.360 -12.604 1.00 95.44 195 TRP A C 1
ATOM 1535 O O . TRP A 1 195 ? 4.917 11.281 -12.196 1.00 95.44 195 TRP A O 1
ATOM 1545 N N . LEU A 1 196 ? 3.248 12.804 -12.343 1.00 97.81 196 LEU A N 1
ATOM 1546 C CA . LEU A 1 196 ? 2.178 11.949 -11.847 1.00 97.81 196 LEU A CA 1
ATOM 1547 C C . LEU A 1 196 ? 1.397 11.406 -13.041 1.00 97.81 196 LEU A C 1
ATOM 1549 O O . LEU A 1 196 ? 1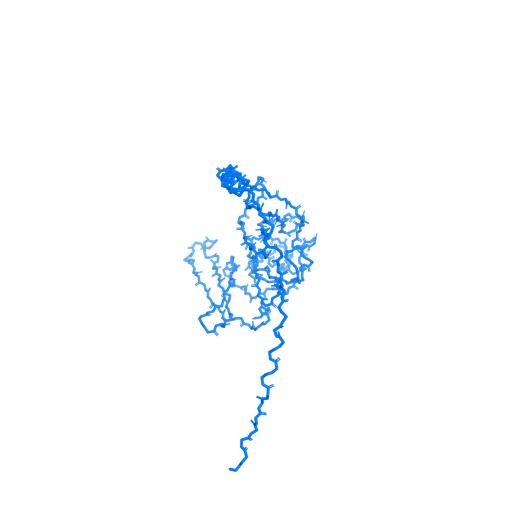.042 12.156 -13.952 1.00 97.81 196 LEU A O 1
ATOM 1553 N N . TYR A 1 197 ? 1.120 10.112 -13.010 1.00 98.12 197 TYR A N 1
ATOM 1554 C CA . TYR A 1 197 ? 0.327 9.412 -14.009 1.00 98.12 197 TYR A CA 1
ATOM 1555 C C . TYR A 1 197 ? -0.927 8.842 -13.360 1.00 98.12 197 TYR A C 1
ATOM 1557 O O . TYR A 1 197 ? -0.954 8.580 -12.158 1.00 98.12 197 TYR A O 1
ATOM 1565 N N . ALA A 1 198 ? -1.955 8.628 -14.174 1.00 97.88 198 ALA A N 1
ATOM 1566 C CA . ALA A 1 198 ? -3.139 7.887 -13.785 1.00 97.88 198 ALA A CA 1
ATOM 1567 C C . ALA A 1 198 ? -3.572 6.963 -14.925 1.00 97.88 198 ALA A C 1
ATOM 1569 O O . ALA A 1 198 ? -3.514 7.348 -16.095 1.00 97.88 198 ALA A O 1
ATOM 1570 N N . GLN A 1 199 ? -4.032 5.759 -14.593 1.00 97.62 199 GLN A N 1
ATOM 1571 C CA . GLN A 1 199 ? -4.614 4.825 -15.554 1.00 97.62 199 GLN A CA 1
ATOM 1572 C C . GLN A 1 199 ? -5.823 4.120 -14.939 1.00 97.62 199 GLN A C 1
ATOM 1574 O O . GLN A 1 199 ? -5.838 3.889 -13.728 1.00 97.62 199 GLN A O 1
ATOM 1579 N N . PRO A 1 200 ? -6.842 3.778 -15.742 1.00 97.94 200 PRO A N 1
ATOM 1580 C CA . PRO A 1 200 ? -7.953 2.984 -15.249 1.00 97.94 200 PRO A CA 1
ATOM 1581 C C . PRO A 1 200 ? -7.467 1.591 -14.834 1.00 97.94 200 PRO A C 1
ATOM 1583 O O . PRO A 1 200 ? -6.618 1.012 -15.509 1.00 97.94 200 PRO A O 1
ATOM 1586 N N . LEU A 1 201 ? -8.045 1.061 -13.763 1.00 98.19 201 LEU A N 1
ATOM 1587 C CA . LEU A 1 201 ? -7.927 -0.345 -13.383 1.00 98.19 201 LEU A CA 1
ATOM 1588 C C . LEU A 1 201 ? -9.169 -1.113 -13.842 1.00 98.19 201 LEU A C 1
ATOM 1590 O O . LEU A 1 201 ? -10.221 -0.525 -14.122 1.00 98.19 201 LEU A O 1
ATOM 1594 N N . ASP A 1 202 ? -9.071 -2.437 -13.906 1.00 96.56 202 ASP A N 1
ATOM 1595 C CA . ASP A 1 202 ? -10.266 -3.276 -13.933 1.00 96.56 202 ASP A CA 1
ATOM 1596 C C . ASP A 1 202 ? -10.962 -3.324 -12.556 1.00 96.56 202 ASP A C 1
ATOM 1598 O O . ASP A 1 202 ? -10.429 -2.888 -11.538 1.00 96.56 202 ASP A O 1
ATOM 1602 N N . GLU A 1 203 ? -12.177 -3.873 -12.495 1.00 96.44 203 GLU A N 1
ATOM 1603 C CA . GLU A 1 203 ? -12.930 -3.983 -11.232 1.00 96.44 203 GLU A CA 1
ATOM 1604 C C . GLU A 1 203 ? -12.313 -4.948 -10.210 1.00 96.44 203 GLU A C 1
ATOM 1606 O O . GLU A 1 203 ? -12.739 -4.965 -9.057 1.00 96.44 203 GLU A O 1
ATOM 1611 N N . SER A 1 204 ? -11.334 -5.764 -10.610 1.00 95.69 204 SER A N 1
ATOM 1612 C CA . SER A 1 204 ? -10.571 -6.582 -9.668 1.00 95.69 204 SER A CA 1
ATOM 1613 C C . SER A 1 204 ? -9.462 -5.789 -8.978 1.00 95.69 204 SER A C 1
ATOM 1615 O O . SER A 1 204 ? -8.924 -6.273 -7.987 1.00 95.69 204 SER A O 1
ATOM 1617 N N . LEU A 1 205 ? -9.124 -4.602 -9.501 1.00 97.44 205 LEU A N 1
ATOM 1618 C CA . LEU A 1 205 ? -8.010 -3.745 -9.090 1.00 97.44 205 LEU A CA 1
ATOM 1619 C C . LEU A 1 205 ? -6.624 -4.383 -9.274 1.00 97.44 205 LEU A C 1
ATOM 1621 O O . LEU A 1 205 ? -5.634 -3.889 -8.740 1.00 97.44 205 LEU A O 1
ATOM 1625 N N . THR A 1 206 ? -6.543 -5.492 -10.017 1.00 94.12 206 THR A N 1
ATOM 1626 C CA . THR A 1 206 ? -5.303 -6.270 -10.193 1.00 94.12 206 THR A CA 1
ATOM 1627 C C . THR A 1 206 ? -4.728 -6.218 -11.602 1.00 94.12 206 THR A C 1
ATOM 1629 O O . THR A 1 206 ? -3.735 -6.899 -11.868 1.00 94.12 206 THR A O 1
ATOM 1632 N N . LYS A 1 207 ? -5.337 -5.437 -12.502 1.00 89.12 207 LYS A N 1
ATOM 1633 C CA . LYS A 1 207 ? -4.910 -5.248 -13.892 1.00 89.12 207 LYS A CA 1
ATOM 1634 C C . LYS A 1 207 ? -5.253 -3.857 -14.396 1.00 89.12 207 LYS A C 1
ATOM 1636 O O . LYS A 1 207 ? -6.285 -3.308 -13.942 1.00 89.12 207 LYS A O 1
#

Sequence (207 aa):
MKRIKEKDKRFFLSLSIPVIPVNSSIFIIVHIWLILLVLNSPAQTYTNPVIAGDFPDPSVIRVGEDYYATATSGGWSPVFSIAHSKDLVNWKIVGSVFPKKPAWAKGDFWAPEIAEDKGKFYIFYTARRDEGKGKKGTLCVAVAVADKPDGNYADKGALVCQEMGSLDGFFIRDENGKPFLVWKEDGNDRQQPTWLYAQPLDESLTK

pLDDT: mean 87.86, std 18.02, range [31.94, 98.75]

Radius of gyration: 26.7 Å; chains: 1; bounding box: 88×31×61 Å

Foldseek 3Di:
DDDDDDPPPPPPPPPPDPPPVPPVVNVVVVVVVVVVVVVPDPDDDADPPLDDDPFAQWAWDDDPQKIKIWGQDFQDPPGIFIWIDNRSRHIDGPAGQHNDDDPQFRGGWHNWHWDDDPQKIKTFTWGFGDPDPPDRGFIFTFMWIDNDSRGHTDTLDGPDTDPQHWGNWDWDADPVRFIKIKTKGNCVVVVGDIDIDMDTDPPVNSD

Secondary structure (DSSP, 8-state):
-----------------------HHHHHHHHHHHHHHHHT-PPP---S-SS-SS--S-EEEEETTEEEEE---BT-SSEEEEEEESSSSS-EEEEEEESS--TTEEEEEEEEEEEEETTEEEEEEEEEE---TT----EEEEEEEESSTTS--EEEEEEE--TT-EEEEEEEE-TT--EEEEEEE-GGGGTS---EEEEEPPTTS--